Protein AF-A0A1S9UB20-F1 (afdb_monomer)

Secondary structure (DSSP, 8-state):
--EEEEE-HHHHHHHHT--HHHHHHHHHHHHHS--TTEEEEEETTTTEEEEEESS---HHHHHHHHHHHHHHHH--S----S-HHHHHHHHHHHHHH----HHHHHHHHS--HHHHHHHHHHHHHTT-B-SS-EEEEEE-TTT--EEEPPHHHHHHHHHHHHHHHHHHHHHTT--SSS--HHHHHHHHHHHHHHHHHHH-EEEEEE--PBPHHHHHHHHHHHHHHHHHTT--PPP-------

Radius of gyration: 28.44 Å; Cα contacts (8 Å, |Δi|>4): 265; chains: 1; bounding box: 66×42×87 Å

Organism: Bacillus cereus (NCBI:txid1396)

Foldseek 3Di:
DDFPDKDALVRCCVVVVHDSVRVVVVVVVLVPDPPPFWHWDADPVVRIITIDGPDPDDPLNVLLVVQVVLLVVQAVDPQDDPDSSLLLLLVLCCAAVLDQDLVVSCVLSVDHSVVSVVSLVSCVVSLFFDFPDKWKWAADPVVRDTDTDDPVRVVVLVVQLVVQLVVQCVVLVADPVDGPVVSSVVSNVRSVVVSCVVRNDMDITDRGHTDPSSCVSCVVSSVVVCVSVVSPRDHPPPPDDD

Nearest PDB structures (foldseek):
  5x80-assembly1_B  TM=2.982E-01  e=9.624E-02  Mycobacterium tuberculosis H37Rv
  5x7z-assembly1_A-2  TM=3.344E-01  e=2.764E-01  Mycobacterium tuberculosis H37Rv
  5x80-assembly2_D  TM=3.136E-01  e=3.649E-01  Mycobacterium tuberculosis H37Rv
  1jgs-assembly1_A-2  TM=3.348E-01  e=7.940E-01  Escherichia coli
  4yif-assembl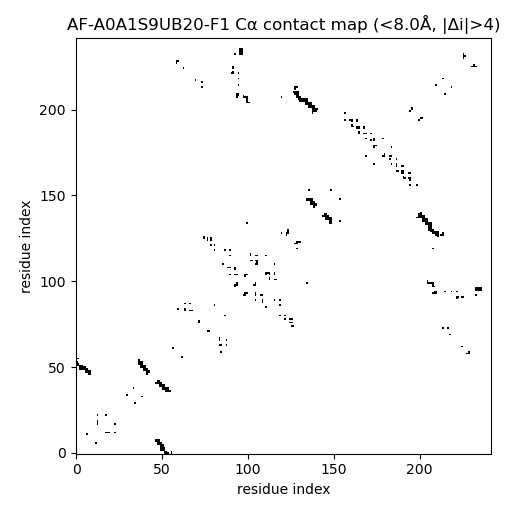y3_F  TM=3.609E-01  e=1.048E+00  Mycobacterium tuberculosis H37Rv

Structure (mmCIF, N/CA/C/O backbone):
data_AF-A0A1S9UB20-F1
#
_entry.id   AF-A0A1S9UB20-F1
#
loop_
_atom_site.group_PDB
_atom_site.id
_atom_site.type_symbol
_atom_site.label_atom_id
_atom_site.label_alt_id
_atom_site.label_comp_id
_atom_site.label_asym_id
_atom_site.label_entity_id
_atom_site.label_seq_id
_atom_site.pdbx_PDB_ins_code
_atom_site.Cartn_x
_atom_site.Cartn_y
_atom_site.Cartn_z
_atom_site.occupancy
_atom_site.B_iso_or_equiv
_atom_site.auth_seq_id
_atom_site.auth_comp_id
_atom_site.auth_asym_id
_atom_site.auth_atom_id
_atom_site.pdbx_PDB_model_num
ATOM 1 N N . MET A 1 1 ? -10.455 -4.642 37.106 1.00 40.62 1 MET A N 1
ATOM 2 C CA . MET A 1 1 ? -11.901 -4.306 37.188 1.00 40.62 1 MET A CA 1
ATOM 3 C C . MET A 1 1 ? -12.076 -2.888 36.668 1.00 40.62 1 MET A C 1
ATOM 5 O O . MET A 1 1 ? -11.599 -1.961 37.309 1.00 40.62 1 MET A O 1
ATOM 9 N N . LEU A 1 2 ? -12.670 -2.726 35.484 1.00 36.03 2 LEU A N 1
ATOM 10 C CA . LEU A 1 2 ? -12.960 -1.420 34.884 1.00 36.03 2 LEU A CA 1
ATOM 11 C C . LEU A 1 2 ? -14.408 -1.043 35.202 1.00 36.03 2 LEU A C 1
ATOM 13 O O . LEU A 1 2 ? -15.331 -1.765 34.826 1.00 36.03 2 LEU A O 1
ATOM 17 N N . GLU A 1 3 ? -14.600 0.070 35.904 1.00 40.59 3 GLU A N 1
ATOM 18 C CA . GLU A 1 3 ? -15.922 0.650 36.133 1.00 40.59 3 GLU A CA 1
ATOM 19 C C . GLU A 1 3 ? -16.365 1.359 34.846 1.00 40.59 3 GLU A C 1
ATOM 21 O O . GLU A 1 3 ? -15.898 2.449 34.533 1.00 40.59 3 GLU A O 1
ATOM 26 N N . LEU A 1 4 ? -17.200 0.692 34.042 1.00 44.59 4 LEU A N 1
ATOM 27 C CA . LEU A 1 4 ? -17.505 1.148 32.680 1.00 44.59 4 LEU A CA 1
ATOM 28 C C . LEU A 1 4 ? -18.493 2.320 32.650 1.00 44.59 4 LEU A C 1
ATOM 30 O O . LEU A 1 4 ? -18.375 3.175 31.776 1.00 44.59 4 LEU A O 1
ATOM 34 N N . LYS A 1 5 ? -19.461 2.357 33.578 1.00 56.28 5 LYS A N 1
ATOM 35 C CA . LYS A 1 5 ? -20.397 3.473 33.799 1.00 56.28 5 LYS A CA 1
ATOM 36 C C . LYS A 1 5 ? -21.357 3.152 34.951 1.00 56.28 5 LYS A C 1
ATOM 38 O O . LYS A 1 5 ? -21.697 1.985 35.161 1.00 56.28 5 LYS A O 1
ATOM 43 N N . THR A 1 6 ? -21.853 4.179 35.635 1.00 50.69 6 THR A N 1
ATOM 44 C CA . THR A 1 6 ? -23.031 4.091 36.512 1.00 50.69 6 THR A CA 1
ATOM 45 C C . THR A 1 6 ? -24.282 4.479 35.732 1.00 50.69 6 THR A C 1
ATOM 47 O O . THR A 1 6 ? -24.271 5.458 34.990 1.00 50.69 6 THR A O 1
ATOM 50 N N . TYR A 1 7 ? -25.356 3.708 35.895 1.00 57.69 7 TYR A N 1
ATOM 51 C CA . TYR A 1 7 ? -26.646 3.989 35.264 1.00 57.69 7 TYR A CA 1
ATOM 52 C C . TYR A 1 7 ? -27.755 4.077 36.314 1.00 57.69 7 TYR A C 1
ATOM 54 O O . TYR A 1 7 ? -27.784 3.308 37.285 1.00 57.69 7 TYR A O 1
ATOM 62 N N . THR A 1 8 ? -28.693 4.992 36.094 1.00 65.19 8 THR A N 1
ATOM 63 C CA . THR A 1 8 ? -29.991 5.031 36.774 1.00 65.19 8 THR A CA 1
ATOM 64 C C . THR A 1 8 ? -30.959 4.005 36.168 1.00 65.19 8 THR A C 1
ATOM 66 O O . THR A 1 8 ? -30.732 3.479 35.079 1.00 65.19 8 THR A O 1
ATOM 69 N N . ASP A 1 9 ? -32.046 3.685 36.886 1.00 55.22 9 ASP A N 1
ATOM 70 C CA . ASP A 1 9 ? -33.082 2.748 36.407 1.00 55.22 9 ASP A CA 1
ATOM 71 C C . ASP A 1 9 ? -33.642 3.188 35.034 1.00 55.22 9 ASP A C 1
ATOM 73 O O . ASP A 1 9 ? -33.849 2.341 34.167 1.00 55.22 9 ASP A O 1
ATOM 77 N N . ASP A 1 10 ? -33.848 4.493 34.831 1.00 63.47 10 ASP A N 1
ATOM 78 C CA . ASP A 1 10 ? -34.451 5.048 33.614 1.00 63.47 10 ASP A CA 1
ATOM 79 C C . ASP A 1 10 ? -33.486 4.989 32.418 1.00 63.47 10 ASP A C 1
ATOM 81 O O . ASP A 1 10 ? -33.869 4.524 31.346 1.00 63.47 10 ASP A O 1
ATOM 85 N N . GLU A 1 11 ? -32.208 5.326 32.625 1.00 60.62 11 GLU A N 1
ATOM 86 C CA . GLU A 1 11 ? -31.165 5.211 31.591 1.00 60.62 11 GLU A CA 1
ATOM 87 C C . GLU A 1 11 ? -30.941 3.756 31.156 1.00 60.62 11 GLU A C 1
ATOM 89 O O . GLU A 1 11 ? -30.659 3.481 29.993 1.00 60.62 11 GLU A O 1
ATOM 94 N N . LEU A 1 12 ? -31.086 2.800 32.078 1.00 56.59 12 LEU A N 1
ATOM 95 C CA . LEU A 1 12 ? -30.985 1.370 31.779 1.00 56.59 12 LEU A CA 1
ATOM 96 C C . LEU A 1 12 ? -32.179 0.844 30.982 1.00 56.59 12 LEU A C 1
ATOM 98 O O . LEU A 1 12 ? -32.006 0.005 30.099 1.00 56.59 12 LEU A O 1
ATOM 102 N N . ILE A 1 13 ? -33.385 1.308 31.305 1.00 56.69 13 ILE A N 1
ATOM 103 C CA . ILE A 1 13 ? -34.622 0.976 30.582 1.00 56.69 13 ILE A CA 1
ATOM 104 C C . ILE A 1 13 ? -34.524 1.472 29.140 1.00 56.69 13 ILE A C 1
ATOM 106 O O . ILE A 1 13 ? -34.818 0.716 28.212 1.00 56.69 13 ILE A O 1
ATOM 110 N N . GLU A 1 14 ? -34.059 2.708 28.970 1.00 57.28 14 GLU A N 1
ATOM 111 C CA . GLU A 1 14 ? -33.866 3.346 27.673 1.00 57.28 14 GLU A CA 1
ATOM 112 C C . GLU A 1 14 ? -32.758 2.664 26.862 1.00 57.28 14 GLU A C 1
ATOM 114 O O . GLU A 1 14 ? -33.005 2.213 25.745 1.00 57.28 14 GLU A O 1
ATOM 119 N N . ALA A 1 15 ? -31.566 2.486 27.441 1.00 51.47 15 ALA A N 1
ATOM 120 C CA . ALA A 1 15 ? -30.422 1.902 26.742 1.00 51.47 15 ALA A CA 1
ATOM 121 C C . ALA A 1 15 ? -30.638 0.437 26.330 1.00 51.47 15 ALA A C 1
ATOM 123 O O . ALA A 1 15 ? -30.120 -0.006 25.307 1.00 51.47 15 ALA A O 1
ATOM 124 N N . LEU A 1 16 ? -31.391 -0.334 27.121 1.00 49.97 16 LEU A N 1
ATOM 125 C CA . LEU A 1 16 ? -31.679 -1.740 26.826 1.00 49.97 16 LEU A CA 1
ATOM 126 C C . LEU A 1 16 ? -32.971 -1.931 26.021 1.00 49.97 16 LEU A C 1
ATOM 128 O O . LEU A 1 16 ? -33.267 -3.061 25.630 1.00 49.97 16 LEU A O 1
ATOM 132 N N . GLY A 1 17 ? -33.754 -0.870 25.802 1.00 43.28 17 GLY A N 1
ATOM 133 C CA . GLY A 1 17 ? -35.036 -0.938 25.099 1.00 43.28 17 GLY A CA 1
ATOM 134 C C . GLY A 1 17 ? -36.037 -1.903 25.748 1.00 43.28 17 GLY A C 1
ATOM 135 O O . GLY A 1 17 ? -36.817 -2.552 25.051 1.00 43.28 17 GLY A O 1
ATOM 136 N N . ILE A 1 18 ? -35.998 -2.055 27.077 1.00 55.50 18 ILE A N 1
ATOM 137 C CA . ILE A 1 18 ? -36.856 -2.993 27.819 1.00 55.50 18 ILE A CA 1
ATOM 138 C C . ILE A 1 18 ? -37.866 -2.255 28.684 1.00 55.50 18 ILE A C 1
ATOM 140 O O . ILE A 1 18 ? -37.596 -1.178 29.194 1.00 55.50 18 ILE A O 1
ATOM 144 N N . SER A 1 19 ? -39.026 -2.863 28.937 1.00 60.81 19 SER A N 1
ATOM 145 C CA . SER A 1 19 ? -40.008 -2.252 29.835 1.00 60.81 19 SER A CA 1
ATOM 146 C C . SER A 1 19 ? -39.534 -2.249 31.305 1.00 60.81 19 SER A C 1
ATOM 148 O O . SER A 1 19 ? -38.819 -3.166 31.732 1.00 60.81 19 SER A O 1
ATOM 150 N N . PRO A 1 20 ? -40.007 -1.304 32.145 1.00 66.81 20 PRO A N 1
ATOM 151 C CA . PRO A 1 20 ? -39.677 -1.272 33.575 1.00 66.81 20 PRO A CA 1
ATOM 152 C C . PRO A 1 20 ? -40.054 -2.568 34.318 1.00 66.81 20 PRO A C 1
ATOM 154 O O . PRO A 1 20 ? -39.386 -2.981 35.270 1.00 66.81 20 PRO A O 1
ATOM 157 N N . SER A 1 21 ? -41.130 -3.237 33.886 1.00 63.97 21 SER A N 1
ATOM 158 C CA . SER A 1 21 ? -41.554 -4.539 34.413 1.00 63.97 21 SER A CA 1
ATOM 159 C C . SER A 1 21 ? -40.608 -5.668 33.997 1.00 63.97 21 SER A C 1
ATOM 161 O O . SER A 1 21 ? -40.322 -6.548 34.809 1.00 63.97 21 SER A O 1
ATOM 163 N N . THR A 1 22 ? -40.050 -5.605 32.784 1.00 55.00 22 THR A N 1
ATOM 164 C CA . THR A 1 22 ? -39.026 -6.541 32.301 1.00 55.00 22 THR A CA 1
ATOM 165 C C . THR A 1 22 ? -37.741 -6.388 33.102 1.00 55.00 22 THR A C 1
ATOM 167 O O . THR A 1 22 ? -37.233 -7.395 33.599 1.00 55.00 22 THR A O 1
ATOM 170 N N . LEU A 1 23 ? -37.282 -5.151 33.338 1.00 60.16 23 LEU A N 1
ATOM 171 C CA . LEU A 1 23 ? -36.146 -4.883 34.222 1.00 60.16 23 LEU A CA 1
ATOM 172 C C . LEU A 1 23 ? -36.417 -5.464 35.619 1.00 60.16 23 LEU A C 1
ATOM 174 O O . LEU A 1 23 ? -35.604 -6.229 36.126 1.00 60.16 23 LEU A O 1
ATOM 178 N N . LYS A 1 24 ? -37.602 -5.217 36.200 1.00 61.59 24 LYS A N 1
ATOM 179 C CA . LYS A 1 24 ? -38.016 -5.776 37.503 1.00 61.59 24 LYS A CA 1
ATOM 180 C C . LYS A 1 24 ? -38.088 -7.304 37.561 1.00 61.59 24 LYS A C 1
ATOM 182 O O . LYS A 1 24 ? -37.754 -7.873 38.593 1.00 61.59 24 LYS A O 1
ATOM 187 N N . SER A 1 25 ? -38.519 -7.966 36.491 1.00 51.66 25 SER A N 1
ATOM 188 C CA . SER A 1 25 ? -38.589 -9.432 36.423 1.00 51.66 25 SER A CA 1
ATOM 189 C C . SER A 1 25 ? -37.203 -10.062 36.273 1.00 51.66 25 SER A C 1
ATOM 191 O O . SER A 1 25 ? -36.900 -11.053 36.939 1.00 51.66 25 SER A O 1
ATOM 193 N N . LYS A 1 26 ? -36.319 -9.428 35.487 1.00 50.97 26 LYS A N 1
ATOM 194 C CA . LYS A 1 26 ? -34.924 -9.841 35.355 1.00 50.97 26 LYS A CA 1
ATOM 195 C C . LYS A 1 26 ? -34.127 -9.604 36.636 1.00 50.97 26 LYS A C 1
ATOM 197 O O . LYS A 1 26 ? -33.273 -10.437 36.886 1.00 50.97 26 LYS A O 1
ATOM 202 N N . ARG A 1 27 ? -34.479 -8.622 37.495 1.00 53.19 27 ARG A N 1
ATOM 203 C CA . ARG A 1 27 ? -33.884 -8.422 38.848 1.00 53.19 27 ARG A CA 1
ATOM 204 C C . ARG A 1 27 ? -33.817 -9.719 39.657 1.00 53.19 27 ARG A C 1
ATOM 206 O O . ARG A 1 27 ? -32.796 -9.997 40.270 1.00 53.19 27 ARG A O 1
ATOM 213 N N . LYS A 1 28 ? -34.894 -10.512 39.627 1.00 43.81 28 LYS A N 1
ATOM 214 C CA . LYS A 1 28 ? -35.001 -11.780 40.367 1.00 43.81 28 LYS A CA 1
ATOM 215 C C . LYS A 1 28 ? -34.190 -12.906 39.720 1.00 43.81 28 LYS A C 1
ATOM 217 O O . LYS A 1 28 ? -33.696 -13.786 40.405 1.00 43.81 28 LYS A O 1
ATOM 222 N N . VAL A 1 29 ? -34.046 -12.860 38.395 1.00 38.59 29 VAL A N 1
ATOM 223 C CA . VAL A 1 29 ? -33.314 -13.862 37.611 1.00 38.59 29 VAL A CA 1
ATOM 224 C C . VAL A 1 29 ? -31.808 -13.584 37.616 1.00 38.59 29 VAL A C 1
ATOM 226 O O . VAL A 1 29 ? -31.039 -14.531 37.612 1.00 38.59 29 VAL A O 1
ATOM 229 N N . THR A 1 30 ? -31.363 -12.326 37.666 1.00 41.84 30 THR A N 1
ATOM 230 C CA . THR A 1 30 ? -29.940 -11.941 37.740 1.00 41.84 30 THR A CA 1
ATOM 231 C C . THR A 1 30 ? -29.300 -12.196 39.104 1.00 41.84 30 THR A C 1
ATOM 233 O O . THR A 1 30 ? -28.094 -12.398 39.151 1.00 41.84 30 THR A O 1
ATOM 236 N N . GLU A 1 31 ? -30.073 -12.234 40.197 1.00 43.75 31 GLU A N 1
ATOM 237 C CA . GLU A 1 31 ? -29.554 -12.663 41.510 1.00 43.75 31 GLU A CA 1
ATOM 238 C C . GLU A 1 31 ? -29.269 -14.181 41.556 1.00 43.75 31 GLU A C 1
ATOM 240 O O . GLU A 1 31 ? -28.368 -14.607 42.274 1.00 43.75 31 GLU A O 1
ATOM 245 N N . GLU A 1 32 ? -29.965 -15.001 40.753 1.00 40.81 32 GLU A N 1
ATOM 246 C CA . GLU A 1 32 ? -29.797 -16.469 40.731 1.00 40.81 32 GLU A CA 1
ATOM 247 C C . GLU A 1 32 ? -29.088 -17.022 39.476 1.00 40.81 32 GLU A C 1
ATOM 249 O O . GLU A 1 32 ? -28.536 -18.123 39.512 1.00 40.81 32 GLU A O 1
ATOM 254 N N . ARG A 1 33 ? -29.049 -16.293 38.351 1.00 40.81 33 ARG A N 1
ATOM 255 C CA . ARG A 1 33 ? -28.389 -16.727 37.108 1.00 40.81 33 ARG A CA 1
ATOM 256 C C . ARG A 1 33 ? -27.190 -15.856 36.772 1.00 40.81 33 ARG A C 1
ATOM 258 O O . ARG A 1 33 ? -27.321 -14.750 36.257 1.00 40.81 33 ARG A O 1
ATOM 265 N N . ARG A 1 34 ? -26.020 -16.470 36.948 1.00 43.97 34 ARG A N 1
ATOM 266 C CA . ARG A 1 34 ? -24.742 -16.101 36.333 1.00 43.97 34 ARG A CA 1
ATOM 267 C C . ARG A 1 34 ? -24.918 -15.883 34.823 1.00 43.97 34 ARG A C 1
ATOM 269 O O . ARG A 1 34 ? -24.918 -16.842 34.050 1.00 43.97 34 ARG A O 1
ATOM 276 N N . LEU A 1 35 ? -25.055 -14.628 34.399 1.00 43.44 35 LEU A N 1
ATOM 277 C CA . LEU A 1 35 ? -24.673 -14.214 33.051 1.00 43.44 35 LEU A CA 1
ATOM 278 C C . LEU A 1 35 ? -23.150 -14.366 32.996 1.00 43.44 35 LEU A C 1
ATOM 280 O O . LEU A 1 35 ? -22.448 -13.757 33.793 1.00 43.44 35 LEU A O 1
ATOM 284 N N . LYS A 1 36 ? -22.651 -15.257 32.135 1.00 47.16 36 LYS A N 1
ATOM 285 C CA . LYS A 1 36 ? -21.284 -15.808 32.207 1.00 47.16 36 LYS A CA 1
ATOM 286 C C . LYS A 1 36 ? -20.139 -14.779 32.189 1.00 47.16 36 LYS A C 1
ATOM 288 O O . LYS A 1 36 ? -19.044 -15.155 32.588 1.00 47.16 36 LYS A O 1
ATOM 293 N N . ASP A 1 37 ? -20.386 -13.531 31.787 1.00 43.03 37 ASP A N 1
ATOM 294 C CA . ASP A 1 37 ? -19.340 -12.526 31.551 1.00 43.03 37 ASP A CA 1
ATOM 295 C C . ASP A 1 37 ? -19.578 -11.157 32.241 1.00 43.03 37 ASP A C 1
ATOM 297 O O . ASP A 1 37 ? -18.734 -10.268 32.123 1.00 43.03 37 ASP A O 1
ATOM 301 N N . TYR A 1 38 ? -20.676 -10.974 32.997 1.00 46.81 38 TYR A N 1
ATOM 302 C CA . TYR A 1 38 ? -21.021 -9.693 33.644 1.00 46.81 38 TYR A CA 1
ATOM 303 C C . TYR A 1 38 ? -21.628 -9.885 35.043 1.00 46.81 38 TYR A C 1
ATOM 305 O O . TYR A 1 38 ? -22.567 -10.667 35.200 1.00 46.81 38 TYR A O 1
ATOM 313 N N . GLU A 1 39 ? -21.181 -9.105 36.033 1.00 48.16 39 GLU A N 1
ATOM 314 C CA . GLU A 1 39 ? -21.917 -8.899 37.289 1.00 48.16 39 GLU A CA 1
ATOM 315 C C . GLU A 1 39 ? -22.475 -7.487 37.385 1.00 48.16 39 GLU A C 1
ATOM 317 O O . GLU A 1 39 ? -21.982 -6.536 36.785 1.00 48.16 39 GLU A O 1
ATOM 322 N N . TRP A 1 40 ? -23.520 -7.361 38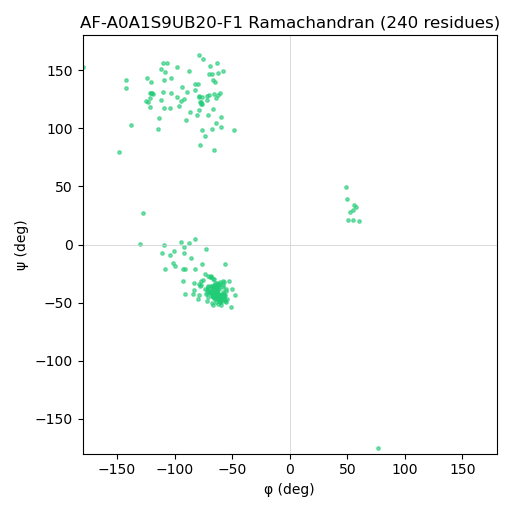.189 1.00 54.03 40 TRP A N 1
ATOM 323 C CA . TRP A 1 40 ? -24.200 -6.109 38.454 1.00 54.03 40 TRP A CA 1
ATOM 324 C C . TRP A 1 40 ? -24.175 -5.889 39.960 1.00 54.03 40 TRP A C 1
ATOM 326 O O . TRP A 1 40 ? -24.680 -6.723 40.711 1.00 54.03 40 TRP A O 1
ATOM 336 N N . SER A 1 41 ? -23.618 -4.770 40.412 1.00 50.47 41 SER A N 1
ATOM 337 C CA . SER A 1 41 ? -23.740 -4.336 41.804 1.00 50.47 41 SER A CA 1
ATOM 338 C C . SER A 1 41 ? -24.637 -3.111 41.884 1.00 50.47 41 SER A C 1
ATOM 340 O O . SER A 1 41 ? -24.566 -2.234 41.028 1.00 50.47 41 SER A O 1
ATOM 342 N N . ARG A 1 42 ? -25.472 -3.023 42.922 1.00 53.78 42 ARG A N 1
ATOM 343 C CA . ARG A 1 42 ? -26.355 -1.874 43.139 1.00 53.78 42 ARG A CA 1
ATOM 344 C C . ARG A 1 42 ? -26.053 -1.199 44.466 1.00 53.78 42 ARG A C 1
ATOM 346 O O . ARG A 1 42 ? -26.118 -1.848 45.511 1.00 53.78 42 ARG A O 1
ATOM 353 N N . ASP A 1 43 ? -25.887 0.118 44.437 1.00 59.47 43 ASP A N 1
ATOM 354 C CA . ASP A 1 43 ? -26.003 0.933 45.642 1.00 59.47 43 ASP A CA 1
ATOM 355 C C . ASP A 1 43 ? -27.491 1.194 45.940 1.00 59.47 43 ASP A C 1
ATOM 357 O O . ASP A 1 43 ? -28.205 1.889 45.207 1.00 59.47 43 ASP A O 1
ATOM 361 N N . LYS A 1 44 ? -27.991 0.610 47.036 1.00 55.72 44 LYS A N 1
ATOM 362 C CA . LYS A 1 44 ? -29.394 0.740 47.461 1.00 55.72 44 LYS A CA 1
ATOM 363 C C . LYS A 1 44 ? -29.748 2.148 47.947 1.00 55.72 44 LYS A C 1
ATOM 365 O O . LYS A 1 44 ? -30.915 2.519 47.841 1.00 55.72 44 LYS A O 1
ATOM 370 N N . LYS A 1 45 ? -28.786 2.913 48.472 1.00 65.75 45 LYS A N 1
ATOM 371 C CA . LYS A 1 45 ? -29.011 4.283 48.956 1.00 65.75 45 LYS A CA 1
ATOM 372 C C . LYS A 1 45 ? -29.052 5.266 47.792 1.00 65.75 45 LYS A C 1
ATOM 374 O O . LYS A 1 45 ? -29.953 6.097 47.745 1.00 65.75 45 LYS A O 1
ATOM 379 N N . ALA A 1 46 ? -28.133 5.118 46.839 1.00 55.94 46 ALA A N 1
ATOM 380 C CA . ALA A 1 46 ? -28.037 6.003 45.679 1.00 55.94 46 ALA A CA 1
ATOM 381 C C . ALA A 1 46 ? -28.947 5.598 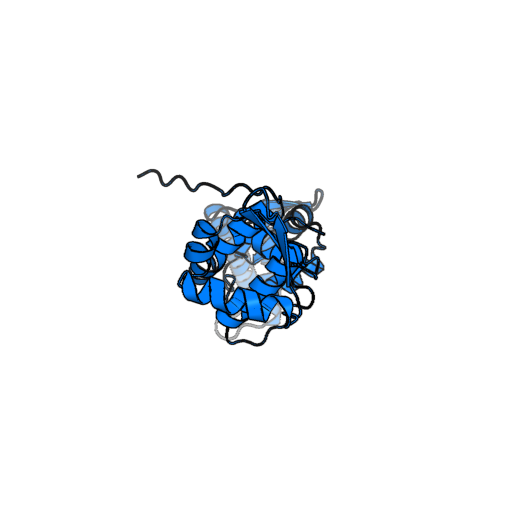44.502 1.00 55.94 46 ALA A C 1
ATOM 383 O O . ALA A 1 46 ? -29.136 6.381 43.580 1.00 55.94 46 ALA A O 1
ATOM 384 N N . LYS A 1 47 ? -29.536 4.391 44.527 1.00 56.56 47 LYS A N 1
ATOM 385 C CA . LYS A 1 47 ? -30.290 3.797 43.401 1.00 56.56 47 LYS A CA 1
ATOM 386 C C . LYS A 1 47 ? -29.470 3.713 42.099 1.00 56.56 47 LYS A C 1
ATOM 388 O O . LYS A 1 47 ? -30.040 3.803 41.017 1.00 56.56 47 LYS A O 1
ATOM 393 N N . LEU A 1 48 ? -28.164 3.486 42.217 1.00 47.69 48 LEU A N 1
ATOM 394 C CA . LEU A 1 48 ? -27.236 3.366 41.089 1.00 47.69 48 LEU A CA 1
ATOM 395 C C . LEU A 1 48 ? -26.877 1.904 40.831 1.00 47.69 48 LEU A C 1
ATOM 397 O O . LEU A 1 48 ? -26.723 1.129 41.781 1.00 47.69 48 LEU A O 1
ATOM 401 N N . TYR A 1 49 ? -26.725 1.547 39.557 1.00 53.59 49 TYR A N 1
ATOM 402 C CA . TYR A 1 49 ? -26.230 0.244 39.122 1.00 53.59 49 TYR A CA 1
ATOM 403 C C . TYR A 1 49 ? -24.845 0.402 38.507 1.00 53.59 49 TYR A C 1
ATOM 405 O O . TYR A 1 49 ? -24.643 1.235 37.624 1.00 53.59 49 TYR A O 1
ATOM 413 N N . THR A 1 50 ? -23.922 -0.439 38.956 1.00 51.25 50 THR A N 1
ATOM 414 C CA . THR A 1 50 ? -22.573 -0.563 38.411 1.00 51.25 50 THR A CA 1
ATOM 415 C C . THR A 1 50 ? -22.463 -1.923 37.739 1.00 51.25 50 THR A C 1
ATOM 417 O O . THR A 1 50 ? -22.738 -2.955 38.360 1.00 51.25 50 THR A O 1
ATOM 420 N N . ILE A 1 51 ? -22.091 -1.919 36.462 1.00 51.25 51 ILE A N 1
ATOM 421 C CA . ILE A 1 51 ? -21.849 -3.134 35.684 1.00 51.25 51 ILE A CA 1
ATOM 422 C C . ILE A 1 51 ? -20.355 -3.445 35.750 1.00 51.25 51 ILE A C 1
ATOM 424 O O . ILE A 1 51 ? -19.531 -2.624 35.351 1.00 51.25 51 ILE A O 1
ATOM 428 N N . HIS A 1 52 ? -20.023 -4.646 36.211 1.00 46.78 52 HIS A N 1
ATOM 429 C CA . HIS A 1 52 ? -18.671 -5.192 36.243 1.00 46.78 52 HIS A CA 1
ATOM 430 C C . HIS A 1 52 ? -18.526 -6.222 35.118 1.00 46.78 52 HIS A C 1
ATOM 432 O O . HIS A 1 52 ? -19.220 -7.238 35.112 1.00 46.78 52 HIS A O 1
ATOM 438 N N . SER A 1 53 ? -17.638 -5.976 34.153 1.00 40.81 53 SER A N 1
ATOM 439 C CA . SER A 1 53 ? -17.233 -6.994 33.166 1.00 40.81 53 SER A CA 1
ATOM 440 C C . SER A 1 53 ? -16.155 -7.904 33.764 1.00 40.81 53 SER A C 1
ATOM 442 O O . SER A 1 53 ? -15.179 -7.402 34.327 1.00 40.81 53 SER A O 1
ATOM 444 N N . TYR A 1 54 ? -16.300 -9.228 33.614 1.00 42.31 54 TYR A N 1
ATOM 445 C CA . TYR A 1 54 ? -15.334 -10.227 34.110 1.00 42.31 54 TYR A CA 1
ATOM 446 C C . TYR A 1 54 ? -14.258 -10.644 33.101 1.00 42.31 54 TYR A C 1
ATOM 448 O O . TYR A 1 54 ? -13.347 -11.394 33.454 1.00 42.31 54 TYR A O 1
ATOM 456 N N . LYS A 1 55 ? -14.296 -10.132 31.868 1.00 41.25 55 LYS A N 1
ATOM 457 C CA . LYS A 1 55 ? -13.112 -10.108 31.003 1.00 41.25 55 LYS A CA 1
ATOM 458 C C . LYS A 1 55 ? -12.643 -8.670 30.877 1.00 41.25 55 LYS A C 1
ATOM 460 O O . LYS A 1 55 ? -13.356 -7.828 30.334 1.00 41.25 55 LYS A O 1
ATOM 465 N N . GLU A 1 56 ? -11.427 -8.405 31.342 1.00 44.06 56 GLU A N 1
ATOM 466 C CA . GLU A 1 56 ? -10.652 -7.252 30.887 1.00 44.06 56 GLU A CA 1
ATOM 467 C C . GLU A 1 56 ? -10.334 -7.474 29.403 1.00 44.06 56 GLU A C 1
ATOM 469 O O . GLU A 1 56 ? -9.285 -7.989 29.030 1.00 44.06 56 GLU A O 1
ATOM 474 N N . GLN A 1 57 ? -11.296 -7.172 28.530 1.00 50.66 57 GLN A N 1
ATOM 475 C CA . GLN A 1 57 ? -10.985 -6.937 27.132 1.00 50.66 57 GLN A CA 1
ATOM 476 C C . GLN A 1 57 ? -10.424 -5.526 27.058 1.00 50.66 57 GLN A C 1
ATOM 478 O O . GLN A 1 57 ? -11.110 -4.556 27.378 1.00 50.66 57 GLN A O 1
ATOM 483 N N . THR A 1 58 ? -9.154 -5.418 26.680 1.00 68.56 58 THR A N 1
ATOM 484 C CA . THR A 1 58 ? -8.587 -4.137 26.278 1.00 68.56 58 THR A CA 1
ATOM 485 C C . THR A 1 58 ? -9.409 -3.591 25.111 1.00 68.56 58 THR A C 1
ATOM 487 O O . THR A 1 58 ? -9.957 -4.357 24.313 1.00 68.56 58 THR A O 1
ATOM 490 N N . VAL A 1 59 ? -9.496 -2.265 25.000 1.00 69.62 59 VAL A N 1
ATOM 491 C CA . VAL A 1 59 ? -10.134 -1.594 23.854 1.00 69.62 59 VAL A CA 1
ATOM 492 C C . VAL A 1 59 ? -9.590 -2.157 22.533 1.00 69.62 59 VAL A C 1
ATOM 494 O O . VAL A 1 59 ? -10.347 -2.450 21.613 1.00 69.62 59 VAL A O 1
ATOM 497 N N . GLU A 1 60 ? -8.292 -2.445 22.494 1.00 75.25 60 GLU A N 1
ATOM 498 C CA . GLU A 1 60 ? -7.597 -3.097 21.385 1.00 75.25 60 GLU A CA 1
ATOM 499 C C . GLU A 1 60 ? -8.186 -4.462 20.987 1.00 75.25 60 GLU A C 1
ATOM 501 O O . GLU A 1 60 ? -8.409 -4.706 19.801 1.00 75.25 60 GLU A O 1
ATOM 506 N N . ASN A 1 61 ? -8.525 -5.329 21.947 1.00 76.75 61 ASN A N 1
ATOM 507 C CA . ASN A 1 61 ? -9.140 -6.629 21.652 1.00 76.75 61 ASN A CA 1
ATOM 508 C C . ASN A 1 61 ? -10.534 -6.476 21.025 1.00 76.75 61 ASN A C 1
ATOM 510 O O . ASN A 1 61 ? -10.886 -7.214 20.100 1.00 76.75 61 ASN A O 1
ATOM 514 N N . VAL A 1 62 ? -11.324 -5.508 21.503 1.00 74.38 62 VAL A N 1
ATOM 515 C CA . VAL A 1 62 ? -12.658 -5.216 20.951 1.00 74.38 62 VAL A CA 1
ATOM 516 C C . VAL A 1 62 ? -12.535 -4.714 19.513 1.00 74.38 62 VAL A C 1
ATOM 518 O O . VAL A 1 62 ? -13.213 -5.231 18.621 1.00 74.38 62 VAL A O 1
ATOM 521 N N . LEU A 1 63 ? -11.619 -3.775 19.268 1.00 80.06 63 LEU A N 1
ATOM 522 C CA . LEU A 1 63 ? -11.351 -3.237 17.935 1.00 80.06 63 LEU A CA 1
ATOM 523 C C . LEU A 1 63 ? -10.879 -4.332 16.970 1.00 80.06 63 LEU A C 1
ATOM 525 O O . LEU A 1 63 ? -11.408 -4.432 15.866 1.00 80.06 63 LEU A O 1
ATOM 529 N N . CYS A 1 64 ? -9.969 -5.213 17.394 1.00 83.94 64 CYS A N 1
ATOM 530 C CA . CYS A 1 64 ? -9.505 -6.330 16.567 1.00 83.94 64 CYS A CA 1
ATOM 531 C C . CYS A 1 64 ? -10.648 -7.284 16.185 1.00 83.94 64 CYS A C 1
ATOM 533 O O . CYS A 1 64 ? -10.813 -7.607 15.011 1.00 83.94 64 CYS A O 1
ATOM 535 N N . SER A 1 65 ? -11.481 -7.693 17.147 1.00 76.69 65 SER A N 1
ATOM 536 C CA . SER A 1 65 ? -12.613 -8.592 16.865 1.00 76.69 65 SER A CA 1
AT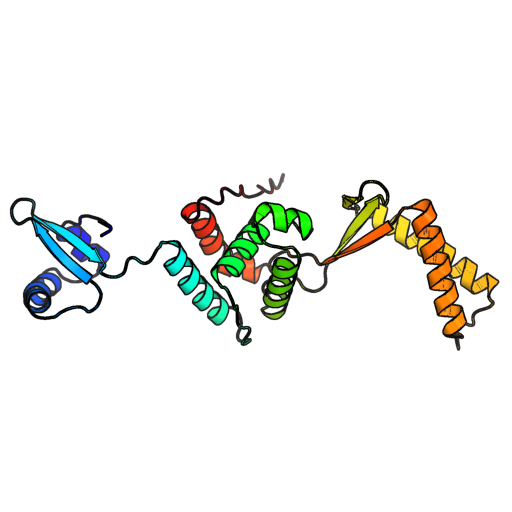OM 537 C C . SER A 1 65 ? -13.663 -7.963 15.934 1.00 76.69 65 SER A C 1
ATOM 539 O O . SER A 1 65 ? -14.220 -8.630 15.056 1.00 76.69 65 SER A O 1
ATOM 541 N N . THR A 1 66 ? -13.895 -6.654 16.081 1.00 77.19 66 THR A N 1
ATOM 542 C CA . THR A 1 66 ? -14.791 -5.886 15.208 1.00 77.19 66 THR A CA 1
ATOM 543 C C . THR A 1 66 ? -14.218 -5.820 13.798 1.00 77.19 66 THR A C 1
ATOM 545 O O . THR A 1 66 ? -14.925 -6.100 12.831 1.00 77.19 66 THR A O 1
ATOM 548 N N . PHE A 1 67 ? -12.919 -5.538 13.679 1.00 86.44 67 PHE A N 1
ATOM 549 C CA . PHE A 1 67 ? -12.224 -5.479 12.401 1.00 86.44 67 PHE A CA 1
ATOM 550 C C . PHE A 1 67 ? -12.273 -6.814 11.645 1.00 86.44 67 PHE A C 1
ATOM 552 O O . PHE A 1 67 ? -12.612 -6.824 10.466 1.00 86.44 67 PHE A O 1
ATOM 559 N N . GLU A 1 68 ? -12.022 -7.947 12.310 1.00 84.06 68 GLU A N 1
ATOM 560 C CA . GLU A 1 68 ? -12.160 -9.283 11.700 1.00 84.06 68 GLU A CA 1
ATOM 561 C C . GLU A 1 68 ? -13.567 -9.525 11.147 1.00 84.06 68 GLU A C 1
ATOM 563 O O . GLU A 1 68 ? -13.729 -10.014 10.029 1.00 84.06 68 GLU A O 1
ATOM 568 N N . THR A 1 69 ? -14.590 -9.142 11.913 1.00 79.19 69 THR A N 1
ATOM 569 C CA . THR A 1 69 ? -15.990 -9.284 11.497 1.00 79.19 69 THR A CA 1
ATOM 570 C C . THR A 1 69 ? -16.295 -8.417 10.275 1.00 79.19 69 THR A C 1
ATOM 572 O O . THR A 1 69 ? -16.926 -8.889 9.331 1.00 79.19 69 THR A O 1
ATOM 575 N N . MET A 1 70 ? -15.805 -7.174 10.257 1.00 82.00 70 MET A N 1
ATOM 576 C CA . MET A 1 70 ? -15.965 -6.260 9.125 1.00 82.00 70 MET A CA 1
ATOM 577 C C . MET A 1 70 ? -15.245 -6.762 7.868 1.00 82.00 70 MET A C 1
ATOM 579 O O . MET A 1 70 ? -15.813 -6.699 6.784 1.00 82.00 70 MET A O 1
ATOM 583 N N . ILE A 1 71 ? -14.034 -7.316 7.989 1.00 84.44 71 ILE A N 1
ATOM 584 C CA . ILE A 1 71 ? -13.304 -7.899 6.850 1.00 84.44 71 ILE A CA 1
ATOM 585 C C . ILE A 1 71 ? -14.097 -9.049 6.219 1.00 84.44 71 ILE A C 1
ATOM 587 O O . ILE A 1 71 ? -14.257 -9.078 4.999 1.00 84.44 71 ILE A O 1
ATOM 591 N N . ASN A 1 72 ? -14.642 -9.948 7.045 1.00 81.12 72 ASN A N 1
ATOM 592 C CA . ASN A 1 72 ? -15.466 -11.068 6.580 1.00 81.12 72 ASN A CA 1
ATOM 593 C C . ASN A 1 72 ? -16.801 -10.611 5.966 1.00 81.12 72 ASN A C 1
ATOM 595 O O . ASN A 1 72 ? -17.347 -11.295 5.104 1.00 81.12 72 ASN A O 1
ATOM 599 N N . GLY A 1 73 ? -17.346 -9.480 6.425 1.00 77.62 73 GLY A N 1
ATOM 600 C CA . GLY A 1 73 ? -18.555 -8.876 5.864 1.00 77.62 73 GLY A CA 1
ATOM 601 C C . GLY A 1 73 ? -18.313 -8.138 4.545 1.00 77.62 73 GLY A C 1
ATOM 602 O O . GLY A 1 73 ? -19.201 -8.113 3.699 1.00 77.62 73 GLY A O 1
ATOM 603 N N . PHE A 1 74 ? -17.123 -7.559 4.368 1.00 80.94 74 PHE A N 1
ATOM 604 C CA . PHE A 1 74 ? -16.749 -6.788 3.183 1.00 80.94 74 PHE A CA 1
ATOM 605 C C . PHE A 1 74 ? -16.358 -7.676 2.001 1.00 80.94 74 PHE A C 1
ATOM 607 O O . PHE A 1 74 ? -16.814 -7.462 0.883 1.00 80.94 74 PHE A O 1
ATOM 614 N N . SER A 1 75 ? -15.511 -8.684 2.233 1.00 82.75 75 SER A N 1
ATOM 615 C CA . SER A 1 75 ? -15.010 -9.551 1.168 1.00 82.75 75 SER A CA 1
ATOM 616 C C . SER A 1 75 ? -15.420 -11.002 1.410 1.00 82.75 75 SER A C 1
ATOM 618 O O . SER A 1 75 ? -15.124 -11.546 2.472 1.00 82.75 75 SER A O 1
ATOM 620 N N . PRO A 1 76 ? -16.007 -11.694 0.416 1.00 77.44 76 PRO A N 1
ATOM 621 C CA . PRO A 1 76 ? -16.305 -13.122 0.527 1.00 77.44 76 PRO A CA 1
ATOM 622 C C . PRO A 1 76 ? -15.042 -13.998 0.434 1.00 77.44 76 PRO A C 1
ATOM 624 O O . PRO A 1 76 ? -15.127 -15.224 0.517 1.00 77.44 76 PRO A O 1
ATOM 627 N N . LYS A 1 77 ? -13.868 -13.396 0.193 1.00 83.62 77 LYS A N 1
ATOM 628 C CA . LYS A 1 77 ? -12.595 -14.101 0.042 1.00 83.62 77 LYS A CA 1
ATOM 629 C C . LYS A 1 77 ? -12.035 -14.481 1.411 1.00 83.62 77 LYS A C 1
ATOM 631 O O . LYS A 1 77 ? -11.803 -13.626 2.258 1.00 83.62 77 LYS A O 1
ATOM 636 N N . ASP A 1 78 ? -11.715 -15.760 1.580 1.00 81.25 78 ASP A N 1
ATOM 637 C CA . ASP A 1 78 ? -11.093 -16.273 2.803 1.00 81.25 78 ASP A CA 1
ATOM 638 C C . ASP A 1 78 ? -9.588 -15.941 2.841 1.00 81.25 78 ASP A C 1
ATOM 640 O O . ASP A 1 78 ? -8.731 -16.712 2.396 1.00 81.25 78 ASP A O 1
ATOM 644 N N . VAL A 1 79 ? -9.257 -14.737 3.322 1.00 83.56 79 VAL A N 1
ATOM 645 C CA . VAL A 1 79 ? -7.873 -14.273 3.501 1.00 83.56 79 VAL A CA 1
ATOM 646 C C . VAL A 1 79 ? -7.579 -14.068 4.986 1.00 83.56 79 VAL A C 1
ATOM 648 O O . VAL A 1 79 ? -7.857 -13.023 5.565 1.00 83.56 79 VAL A O 1
ATOM 651 N N . SER A 1 80 ? -6.914 -15.045 5.603 1.00 83.19 80 SER A N 1
ATOM 652 C CA . SER A 1 80 ? -6.538 -14.972 7.020 1.00 83.19 80 SER A CA 1
ATOM 653 C C . SER A 1 80 ? -5.536 -13.843 7.330 1.00 83.19 80 SER A C 1
ATOM 655 O O . SER A 1 80 ? -4.417 -13.784 6.790 1.00 83.19 80 SER A O 1
ATOM 657 N N . LEU A 1 81 ? -5.887 -12.980 8.287 1.00 85.94 81 LEU A N 1
ATOM 658 C CA . LEU A 1 81 ? -4.989 -12.022 8.933 1.00 85.94 81 LEU A CA 1
ATOM 659 C C . LEU A 1 81 ? -4.363 -12.689 10.172 1.00 85.94 81 LEU A C 1
ATOM 661 O O . LEU A 1 81 ? -5.025 -12.915 11.171 1.00 85.94 81 LEU A O 1
ATOM 665 N N . LYS A 1 82 ? -3.071 -13.049 10.108 1.00 82.88 82 LYS A N 1
ATOM 666 C CA . LYS A 1 82 ? -2.385 -13.775 11.201 1.00 82.88 82 LYS A CA 1
ATOM 667 C C . LYS A 1 82 ? -2.250 -12.954 12.489 1.00 82.88 82 LYS A C 1
ATOM 669 O O . LYS A 1 82 ? -2.150 -13.534 13.561 1.00 82.88 82 LYS A O 1
ATOM 674 N N . ASN A 1 83 ? -2.153 -11.633 12.367 1.00 90.12 83 ASN A N 1
ATOM 675 C CA . ASN A 1 83 ? -2.156 -10.697 13.482 1.00 90.12 83 ASN A CA 1
ATOM 676 C C . ASN A 1 83 ? -3.027 -9.497 13.083 1.00 90.12 83 ASN A C 1
ATOM 678 O O . ASN A 1 83 ? -2.627 -8.658 12.272 1.00 90.12 83 ASN A O 1
ATOM 682 N N . THR A 1 84 ? -4.235 -9.486 13.631 1.00 88.94 84 THR A N 1
ATOM 683 C CA . THR A 1 84 ? -5.301 -8.529 13.332 1.00 88.94 84 THR A CA 1
ATOM 684 C C . THR A 1 84 ? -4.982 -7.125 13.819 1.00 88.94 84 THR A C 1
ATOM 686 O O . THR A 1 84 ? -5.271 -6.166 13.115 1.00 88.94 84 THR A O 1
ATOM 689 N N . GLU A 1 85 ? -4.314 -7.000 14.961 1.00 89.81 85 GLU A N 1
ATOM 690 C CA . GLU A 1 85 ? -3.893 -5.717 15.525 1.00 89.81 85 GLU A CA 1
ATOM 691 C C . GLU A 1 85 ? -2.942 -4.978 14.575 1.00 89.81 85 GLU A C 1
ATOM 693 O O . GLU A 1 85 ? -3.175 -3.826 14.210 1.00 89.81 85 GLU A O 1
ATOM 698 N N . LYS A 1 86 ? -1.910 -5.675 14.082 1.00 92.19 86 LYS A N 1
ATOM 699 C CA . LYS A 1 86 ? -0.966 -5.121 13.099 1.00 92.19 86 LYS A CA 1
ATOM 700 C C . LYS A 1 86 ? -1.664 -4.745 11.800 1.00 92.19 86 LYS A C 1
ATOM 702 O O . LYS A 1 86 ? -1.394 -3.692 11.231 1.00 92.19 86 LYS A O 1
ATOM 707 N N . ALA A 1 87 ? -2.556 -5.612 11.324 1.00 93.38 87 ALA A N 1
ATOM 708 C CA . ALA A 1 87 ? -3.335 -5.346 10.124 1.00 93.38 87 ALA A CA 1
ATOM 709 C C . ALA A 1 87 ? -4.188 -4.077 10.295 1.00 93.38 87 ALA A C 1
ATOM 711 O O . ALA A 1 87 ? -4.157 -3.203 9.432 1.00 93.38 87 ALA A O 1
ATOM 712 N N . LEU A 1 88 ? -4.873 -3.944 11.431 1.00 92.06 88 LEU A N 1
ATOM 713 C CA . LEU A 1 88 ? -5.688 -2.783 11.764 1.00 92.06 88 LEU A CA 1
ATOM 714 C C . LEU A 1 88 ? -4.845 -1.502 11.817 1.00 92.06 88 LEU A C 1
ATOM 716 O O . LEU A 1 88 ? -5.185 -0.536 11.141 1.00 92.06 88 LEU A O 1
ATOM 720 N N . LYS A 1 89 ? -3.711 -1.508 12.532 1.00 91.31 89 LYS A N 1
ATOM 721 C CA . LYS A 1 89 ? -2.790 -0.357 12.608 1.00 91.31 89 LYS A CA 1
ATOM 722 C C . LYS A 1 89 ? -2.298 0.081 11.226 1.00 91.31 89 LYS A C 1
ATOM 724 O O . LYS A 1 89 ? -2.318 1.269 10.913 1.00 91.31 89 LYS A O 1
ATOM 729 N N . ILE A 1 90 ? -1.918 -0.871 10.369 1.00 92.19 90 ILE A N 1
ATOM 730 C CA . ILE A 1 90 ? -1.491 -0.577 8.993 1.00 92.19 90 ILE A CA 1
ATOM 731 C C . ILE A 1 90 ? -2.640 0.019 8.175 1.00 92.19 90 ILE A C 1
ATOM 733 O O . ILE A 1 90 ? -2.420 0.980 7.443 1.00 92.19 90 ILE A O 1
ATOM 737 N N . LEU A 1 91 ? -3.857 -0.518 8.288 1.00 92.44 91 LEU A N 1
ATOM 738 C CA . LEU A 1 91 ? -5.002 -0.005 7.537 1.00 92.44 91 LEU A CA 1
ATOM 739 C C . LEU A 1 91 ? -5.413 1.401 7.997 1.00 92.44 91 LEU A C 1
ATOM 741 O O . LEU A 1 91 ? -5.711 2.244 7.154 1.00 92.44 91 LEU A O 1
ATOM 745 N N . VAL A 1 92 ? -5.366 1.678 9.304 1.00 91.94 92 VAL A N 1
ATOM 746 C CA . VAL A 1 92 ? -5.576 3.025 9.859 1.00 91.94 92 VAL A CA 1
ATOM 747 C C . VAL A 1 92 ? -4.532 3.995 9.301 1.00 91.94 92 VAL A C 1
ATOM 749 O O . VAL A 1 92 ? -4.898 5.043 8.773 1.00 91.94 92 VAL A O 1
ATOM 752 N N . ALA A 1 93 ? -3.246 3.632 9.337 1.00 91.06 93 ALA A N 1
ATOM 753 C CA . ALA A 1 93 ? -2.183 4.476 8.794 1.00 91.06 93 ALA A CA 1
ATOM 754 C C . ALA A 1 93 ? -2.379 4.761 7.296 1.00 91.06 93 ALA A C 1
ATOM 756 O O . ALA A 1 93 ? -2.247 5.906 6.869 1.00 91.06 93 ALA A O 1
ATOM 757 N N . LEU A 1 94 ? -2.744 3.750 6.501 1.00 90.81 94 LEU A N 1
ATOM 758 C CA . LEU A 1 94 ? -3.037 3.917 5.073 1.00 90.81 94 LEU A CA 1
ATOM 759 C C . LEU A 1 94 ? -4.224 4.855 4.826 1.00 90.81 94 LEU A C 1
ATOM 761 O O . LEU A 1 94 ? -4.146 5.709 3.946 1.00 90.81 94 LEU A O 1
ATOM 765 N N . TYR A 1 95 ? -5.295 4.720 5.611 1.00 90.19 95 TYR A N 1
ATOM 766 C CA . TYR A 1 95 ? -6.494 5.549 5.479 1.00 90.19 95 TYR A CA 1
ATOM 767 C C . TYR A 1 95 ? -6.208 7.032 5.748 1.00 90.19 95 TYR A C 1
ATOM 769 O O . TYR A 1 95 ? -6.651 7.882 4.978 1.00 90.19 95 TYR A O 1
ATOM 777 N N . PHE A 1 96 ? -5.445 7.347 6.798 1.00 87.31 96 PHE A N 1
ATOM 778 C CA . PHE A 1 96 ? -5.189 8.738 7.184 1.00 87.31 96 PHE A CA 1
ATOM 779 C C . PHE A 1 96 ? -4.041 9.397 6.417 1.00 87.31 96 PHE A C 1
ATOM 781 O O . PHE A 1 96 ? -4.154 10.552 6.019 1.00 87.31 96 PHE A O 1
ATOM 788 N N . THR A 1 97 ? -2.932 8.684 6.208 1.00 84.62 97 THR A N 1
ATOM 789 C CA . THR A 1 97 ? -1.709 9.291 5.650 1.00 84.62 97 THR A CA 1
ATOM 790 C C . THR A 1 97 ? -1.633 9.226 4.129 1.00 84.62 97 THR A C 1
ATOM 792 O O . THR A 1 97 ? -0.851 9.964 3.535 1.00 84.62 97 THR A O 1
ATOM 795 N N . LYS A 1 98 ? -2.376 8.301 3.498 1.00 78.38 98 LYS A N 1
ATOM 796 C CA . LYS A 1 98 ? -2.241 7.942 2.072 1.00 78.38 98 LYS A CA 1
ATOM 797 C C . LYS A 1 98 ? -0.792 7.636 1.649 1.00 78.38 98 LYS A C 1
ATOM 799 O O . LYS A 1 98 ? -0.442 7.713 0.471 1.00 78.38 98 LYS A O 1
ATOM 804 N N . GLU A 1 99 ? 0.081 7.300 2.601 1.00 83.31 99 GLU A N 1
ATOM 805 C CA . GLU A 1 99 ? 1.499 7.093 2.337 1.00 83.31 99 GLU A CA 1
ATOM 806 C C . GLU A 1 99 ? 1.727 5.741 1.656 1.00 83.31 99 GLU A C 1
ATOM 808 O O . GLU A 1 99 ? 1.333 4.681 2.145 1.00 83.31 99 GLU A O 1
ATOM 813 N N . ASN A 1 100 ? 2.417 5.767 0.516 1.00 81.25 100 ASN A N 1
ATOM 814 C CA . ASN A 1 100 ? 2.654 4.589 -0.308 1.00 81.25 100 ASN A CA 1
ATOM 815 C C . ASN A 1 100 ? 4.064 4.015 -0.133 1.00 81.25 100 ASN A C 1
ATOM 817 O O . ASN A 1 100 ? 4.301 2.862 -0.502 1.00 81.25 100 ASN A O 1
ATOM 821 N N . LEU A 1 101 ? 5.017 4.744 0.445 1.00 82.31 101 LEU A N 1
ATOM 822 C CA . LEU A 1 101 ? 6.369 4.245 0.681 1.00 82.31 101 LEU A CA 1
ATOM 823 C C . LEU A 1 101 ? 6.398 3.294 1.885 1.00 82.31 101 LEU A C 1
ATOM 825 O O . LEU A 1 101 ? 6.119 3.716 3.008 1.00 82.31 101 LEU A O 1
ATOM 829 N N . PRO A 1 102 ? 6.820 2.023 1.709 1.00 78.94 102 PRO A N 1
ATOM 830 C CA . PRO A 1 102 ? 6.899 1.078 2.820 1.00 78.94 102 PRO A CA 1
ATOM 831 C C . PRO A 1 102 ? 7.796 1.547 3.969 1.00 78.94 102 PRO A C 1
ATOM 833 O O . PRO A 1 102 ? 7.524 1.195 5.108 1.00 78.94 102 PRO A O 1
ATOM 836 N N . SER A 1 103 ? 8.855 2.314 3.687 1.00 81.81 103 SER A N 1
ATOM 837 C CA . SER A 1 103 ? 9.754 2.856 4.714 1.00 81.81 103 SER A CA 1
ATOM 838 C C . SER A 1 103 ? 9.068 3.896 5.594 1.00 81.81 103 SER A C 1
ATOM 840 O O . SER A 1 103 ? 9.208 3.840 6.805 1.00 81.81 103 SER A O 1
ATOM 842 N N . ARG A 1 104 ? 8.269 4.789 5.006 1.00 84.44 104 ARG A N 1
ATOM 843 C CA . ARG A 1 104 ? 7.524 5.788 5.775 1.00 84.44 104 ARG A CA 1
ATOM 844 C C . ARG A 1 104 ? 6.379 5.154 6.554 1.00 84.44 104 ARG A C 1
ATOM 846 O O . ARG A 1 104 ? 6.243 5.410 7.738 1.00 84.44 104 ARG A O 1
ATOM 853 N N . LEU A 1 105 ? 5.649 4.219 5.942 1.00 85.44 105 LEU A N 1
ATOM 854 C CA . LEU A 1 105 ? 4.665 3.415 6.673 1.00 85.44 105 LEU A CA 1
ATOM 855 C C . LEU A 1 105 ? 5.299 2.641 7.838 1.00 85.44 105 LEU A C 1
ATOM 857 O O . LEU A 1 105 ? 4.654 2.465 8.863 1.00 85.44 105 LEU A O 1
ATOM 861 N N . SER A 1 106 ? 6.546 2.181 7.694 1.00 88.25 106 SER A N 1
ATOM 862 C CA . SER A 1 106 ? 7.300 1.492 8.753 1.00 88.25 106 SER A CA 1
ATOM 863 C C . SER A 1 106 ? 7.566 2.395 9.949 1.00 88.25 106 SER A C 1
ATOM 865 O O . SER A 1 106 ? 7.392 1.954 11.080 1.00 88.25 106 SER A O 1
ATOM 867 N N . GLU A 1 107 ? 7.899 3.660 9.704 1.00 86.25 107 GLU A N 1
ATOM 868 C CA . GLU A 1 107 ? 8.036 4.675 10.752 1.00 86.25 107 GLU A CA 1
ATOM 869 C C . GLU A 1 107 ? 6.688 4.951 11.435 1.00 86.25 107 GLU A C 1
ATOM 871 O O . GLU A 1 107 ? 6.618 5.002 12.656 1.00 86.25 107 GLU A O 1
ATOM 876 N N . THR A 1 108 ? 5.607 5.064 10.657 1.00 83.56 108 THR A N 1
ATOM 877 C CA . THR A 1 108 ? 4.261 5.388 11.158 1.00 83.56 108 THR A CA 1
ATOM 878 C C . THR A 1 108 ? 3.604 4.257 11.950 1.00 83.56 108 THR A C 1
ATOM 880 O O . THR A 1 108 ? 2.861 4.504 12.892 1.00 83.56 108 THR A O 1
ATOM 883 N N . THR A 1 109 ? 3.821 3.009 11.538 1.00 85.56 109 THR A N 1
ATOM 884 C CA . THR A 1 109 ? 3.133 1.836 12.109 1.00 85.56 109 THR A CA 1
ATOM 885 C C . THR A 1 109 ? 3.981 1.073 13.119 1.00 85.56 109 THR A C 1
ATOM 887 O O . THR A 1 109 ? 3.487 0.110 13.696 1.00 85.56 109 THR A O 1
ATOM 890 N N . GLU A 1 110 ? 5.250 1.458 13.297 1.00 87.94 110 GLU A N 1
ATOM 891 C CA . GLU A 1 110 ? 6.258 0.722 14.079 1.00 87.94 110 GLU A CA 1
ATOM 892 C C . GLU A 1 110 ? 6.441 -0.744 13.625 1.00 87.94 110 GLU A C 1
ATOM 894 O O . GLU A 1 110 ? 6.953 -1.599 14.349 1.00 87.94 110 GLU A O 1
ATOM 899 N N . GLU A 1 111 ? 6.054 -1.051 12.384 1.00 90.25 111 GLU A N 1
ATOM 900 C CA . GLU A 1 111 ? 6.158 -2.381 11.790 1.00 90.25 111 GLU A CA 1
ATOM 901 C C . GLU A 1 111 ? 7.276 -2.455 10.762 1.00 90.25 111 GLU A C 1
ATOM 903 O O . GLU A 1 111 ? 7.643 -1.472 10.127 1.00 90.25 111 GLU A O 1
ATOM 908 N N . THR A 1 112 ? 7.798 -3.656 10.512 1.00 89.38 112 THR A N 1
ATOM 909 C CA . THR A 1 112 ? 8.813 -3.820 9.463 1.00 89.38 112 THR A CA 1
ATOM 910 C C . THR A 1 112 ? 8.209 -3.631 8.067 1.00 89.38 112 THR A C 1
ATOM 912 O O . THR A 1 112 ? 7.094 -4.073 7.780 1.00 89.38 112 THR A O 1
ATOM 915 N N . THR A 1 113 ? 8.999 -3.091 7.135 1.00 88.12 113 THR A N 1
ATOM 916 C CA . THR A 1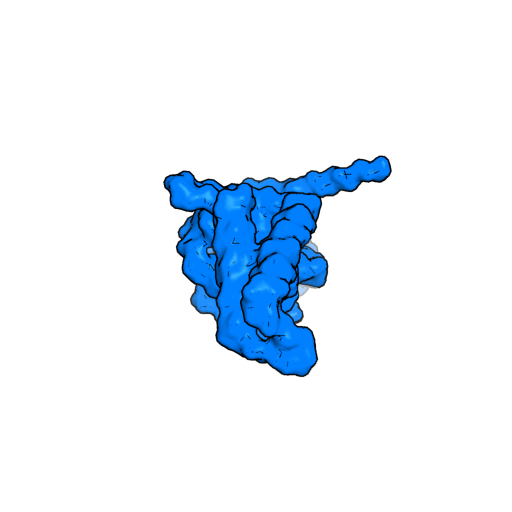 113 ? 8.624 -2.966 5.711 1.00 88.12 113 THR A CA 1
ATOM 917 C C . THR A 1 113 ? 8.161 -4.290 5.088 1.00 88.12 113 THR A C 1
ATOM 919 O O . THR A 1 113 ? 7.291 -4.308 4.210 1.00 88.12 113 THR A O 1
ATOM 922 N N . LYS A 1 114 ? 8.714 -5.418 5.556 1.00 88.94 114 LYS A N 1
ATOM 923 C CA . LYS A 1 114 ? 8.336 -6.771 5.135 1.00 88.94 114 LYS A CA 1
ATOM 924 C C . LYS A 1 114 ? 6.928 -7.134 5.596 1.00 88.94 114 LYS A C 1
ATOM 926 O O . LYS A 1 114 ? 6.167 -7.674 4.793 1.00 88.94 114 LYS A O 1
ATOM 931 N N . GLU A 1 115 ? 6.578 -6.840 6.846 1.00 90.44 115 GLU A N 1
ATOM 932 C CA . GLU A 1 115 ? 5.232 -7.110 7.358 1.00 90.44 115 GLU A CA 1
ATOM 933 C C . GLU A 1 115 ? 4.187 -6.197 6.731 1.00 90.44 115 GLU A C 1
ATOM 935 O O . GLU A 1 115 ? 3.154 -6.690 6.274 1.00 90.44 115 GLU A O 1
ATOM 940 N N . ILE A 1 116 ? 4.501 -4.912 6.568 1.00 90.06 116 ILE A N 1
ATOM 941 C CA . ILE A 1 116 ? 3.648 -3.970 5.835 1.00 90.06 116 ILE A CA 1
ATOM 942 C C . ILE A 1 116 ? 3.365 -4.494 4.430 1.00 90.06 116 ILE A C 1
ATOM 944 O O . ILE A 1 116 ? 2.212 -4.614 4.022 1.00 90.06 116 ILE A O 1
ATOM 948 N N . SER A 1 117 ? 4.406 -4.911 3.705 1.00 88.25 117 SER A N 1
ATOM 949 C CA . SER A 1 117 ? 4.255 -5.459 2.354 1.00 88.25 117 SER A CA 1
ATOM 950 C C . SER A 1 117 ? 3.384 -6.719 2.312 1.00 88.25 117 SER A C 1
ATOM 952 O O . SER A 1 117 ? 2.697 -6.957 1.318 1.00 88.25 117 SER A O 1
ATOM 954 N N . ARG A 1 118 ? 3.398 -7.551 3.363 1.00 90.50 118 ARG A N 1
ATOM 955 C CA . ARG A 1 118 ? 2.524 -8.729 3.450 1.00 90.50 118 ARG A CA 1
ATOM 956 C C . ARG A 1 118 ? 1.067 -8.332 3.666 1.00 90.50 118 ARG A C 1
ATOM 958 O O . ARG A 1 118 ? 0.213 -8.895 2.989 1.00 90.50 118 ARG A O 1
ATOM 965 N N . TYR A 1 119 ? 0.779 -7.392 4.565 1.00 92.31 119 TYR A N 1
ATOM 966 C CA . TYR A 1 119 ? -0.598 -6.960 4.828 1.00 92.31 119 TYR A CA 1
ATOM 967 C C . TYR A 1 119 ? -1.192 -6.151 3.681 1.00 92.31 119 TYR A C 1
ATOM 969 O O . TYR A 1 119 ? -2.321 -6.424 3.293 1.00 92.31 119 TYR A O 1
ATOM 977 N N . VAL A 1 120 ? -0.408 -5.285 3.035 1.00 90.19 120 VAL A N 1
ATOM 978 C CA . VAL A 1 120 ? -0.823 -4.587 1.807 1.00 90.19 120 VAL A CA 1
ATOM 979 C C . VAL A 1 120 ? -1.279 -5.580 0.739 1.00 90.19 120 VAL A C 1
ATOM 981 O O . VAL A 1 120 ? -2.355 -5.418 0.174 1.00 90.19 120 VAL A O 1
ATOM 984 N N . LYS A 1 121 ? -0.516 -6.656 0.502 1.00 89.12 121 LYS A N 1
ATOM 985 C CA . LYS A 1 121 ? -0.924 -7.703 -0.448 1.00 89.12 121 LYS A CA 1
ATOM 986 C C . LYS A 1 121 ? -2.230 -8.382 -0.045 1.00 89.12 121 LYS A C 1
ATOM 988 O O . LYS A 1 121 ? -3.032 -8.700 -0.911 1.00 89.12 121 LYS A O 1
ATOM 993 N N . LYS A 1 122 ? -2.458 -8.614 1.250 1.00 92.44 122 LYS A N 1
ATOM 994 C CA . LYS A 1 122 ? -3.721 -9.193 1.729 1.00 92.44 122 LYS A CA 1
ATOM 995 C C . LYS A 1 122 ? -4.892 -8.240 1.523 1.00 92.44 122 LYS A C 1
ATOM 997 O O . LYS A 1 122 ? -5.927 -8.681 1.051 1.00 92.44 122 LYS A O 1
ATOM 1002 N N . PHE A 1 123 ? -4.715 -6.953 1.805 1.00 92.69 123 PHE A N 1
ATOM 1003 C CA . PHE A 1 123 ? -5.750 -5.952 1.561 1.00 92.69 123 PHE A CA 1
ATOM 1004 C C . PHE A 1 123 ? -6.058 -5.788 0.069 1.00 92.69 123 PHE A C 1
ATOM 1006 O O . PHE A 1 123 ? -7.219 -5.654 -0.293 1.00 92.69 123 PHE A O 1
ATOM 1013 N N . GLN A 1 124 ? -5.055 -5.897 -0.807 1.00 90.31 124 GLN A N 1
ATOM 1014 C CA . GLN A 1 124 ? -5.276 -5.976 -2.256 1.00 90.31 124 GLN A CA 1
ATOM 1015 C C . GLN A 1 124 ? -6.060 -7.232 -2.651 1.00 90.31 124 GLN A C 1
ATOM 1017 O O . GLN A 1 124 ? -6.970 -7.153 -3.465 1.00 90.31 124 GLN A O 1
ATOM 1022 N N . LEU A 1 125 ? -5.738 -8.394 -2.069 1.00 90.62 125 LEU A N 1
ATOM 1023 C CA . LEU A 1 125 ? -6.493 -9.625 -2.321 1.00 90.62 125 LEU A CA 1
ATOM 1024 C C . LEU A 1 125 ? -7.945 -9.517 -1.846 1.00 90.62 125 LEU A C 1
ATOM 1026 O O . LEU A 1 125 ? -8.805 -10.108 -2.486 1.00 90.62 125 LEU A O 1
ATOM 1030 N N . LEU A 1 126 ? -8.203 -8.769 -0.773 1.00 91.19 126 LEU A N 1
ATOM 1031 C CA . LEU A 1 126 ? -9.527 -8.498 -0.204 1.00 91.19 126 LEU A CA 1
ATOM 1032 C C . LEU A 1 126 ? -10.291 -7.364 -0.916 1.00 91.19 126 LEU A C 1
ATOM 1034 O O . LEU A 1 126 ? -11.362 -6.997 -0.450 1.00 91.19 126 LEU A O 1
ATOM 1038 N N . ASP A 1 127 ? -9.753 -6.804 -2.006 1.00 89.75 127 ASP A N 1
ATOM 1039 C CA . ASP A 1 127 ? -10.323 -5.666 -2.754 1.00 89.75 127 ASP A CA 1
ATOM 1040 C C . ASP A 1 127 ? -10.489 -4.375 -1.920 1.00 89.75 127 ASP A C 1
ATOM 1042 O O . ASP A 1 127 ? -11.223 -3.458 -2.283 1.00 89.75 127 ASP A O 1
ATOM 1046 N N . ILE A 1 128 ? -9.759 -4.273 -0.804 1.00 91.94 128 ILE A N 1
ATOM 1047 C CA . ILE A 1 128 ? -9.742 -3.088 0.066 1.00 91.94 128 ILE A CA 1
ATOM 1048 C C . ILE A 1 128 ? -8.872 -1.989 -0.543 1.00 91.94 128 ILE A C 1
ATOM 1050 O O . ILE A 1 128 ? -9.185 -0.811 -0.404 1.00 91.94 128 ILE A O 1
ATOM 1054 N N . LEU A 1 129 ? -7.772 -2.365 -1.208 1.00 90.94 129 LEU A N 1
ATOM 1055 C CA . LEU A 1 129 ? -6.835 -1.432 -1.840 1.00 90.94 129 LEU A CA 1
ATOM 1056 C C . LEU A 1 129 ? -6.927 -1.478 -3.363 1.00 90.94 129 LEU A C 1
ATOM 1058 O O . LEU A 1 129 ? -7.117 -2.542 -3.953 1.00 90.94 129 LEU A O 1
ATOM 1062 N N . VAL A 1 130 ? -6.666 -0.335 -3.996 1.00 83.00 130 VAL A N 1
ATOM 1063 C CA . VAL A 1 130 ? -6.528 -0.224 -5.453 1.00 83.00 130 VAL A CA 1
ATOM 1064 C C . VAL A 1 130 ? -5.336 -1.072 -5.928 1.00 83.00 130 VAL A C 1
ATOM 1066 O O . VAL A 1 130 ? -4.231 -0.979 -5.389 1.00 83.00 130 VAL A O 1
ATOM 1069 N N . SER A 1 131 ? -5.544 -1.936 -6.927 1.00 69.44 131 SER A N 1
ATOM 1070 C CA . SER A 1 131 ? -4.557 -2.958 -7.320 1.00 69.44 131 SER A CA 1
ATOM 1071 C C . SER A 1 131 ? -3.710 -2.600 -8.549 1.00 69.44 131 SER A C 1
ATOM 1073 O O . SER A 1 131 ? -2.629 -3.165 -8.730 1.00 69.44 131 SER A O 1
ATOM 1075 N N . ASP A 1 132 ? -4.140 -1.643 -9.371 1.00 66.56 132 ASP A N 1
ATOM 1076 C CA . ASP A 1 132 ? -3.593 -1.382 -10.710 1.00 66.56 132 ASP A CA 1
ATOM 1077 C C . ASP A 1 132 ? -2.821 -0.055 -10.847 1.00 66.56 132 ASP A C 1
ATOM 1079 O O . ASP A 1 132 ? -2.141 0.17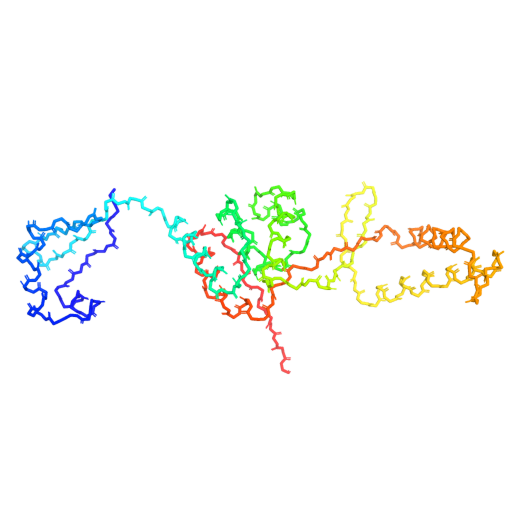3 -11.855 1.00 66.56 132 ASP A O 1
ATOM 1083 N N . GLN A 1 133 ? -2.843 0.801 -9.823 1.00 76.38 133 GLN A N 1
ATOM 1084 C CA . GLN A 1 133 ? -2.172 2.101 -9.850 1.00 76.38 133 GLN A CA 1
ATOM 1085 C C . GLN A 1 133 ? -0.798 2.103 -9.178 1.00 76.38 133 GLN A C 1
ATOM 1087 O O . GLN A 1 133 ? -0.503 1.348 -8.246 1.00 76.38 133 GLN A O 1
ATOM 1092 N N . TYR A 1 134 ? 0.060 3.012 -9.648 1.00 81.69 134 TYR A N 1
ATOM 1093 C CA . TYR A 1 134 ? 1.410 3.161 -9.129 1.00 81.69 134 TYR A CA 1
ATOM 1094 C C . TYR A 1 134 ? 1.856 4.614 -9.055 1.00 81.69 134 TYR A C 1
ATOM 1096 O O . TYR A 1 134 ? 1.647 5.400 -9.986 1.00 81.69 134 TYR A O 1
ATOM 1104 N N . ASP A 1 135 ? 2.570 4.901 -7.978 1.00 85.00 135 ASP A N 1
ATOM 1105 C CA . ASP A 1 135 ? 3.401 6.079 -7.836 1.00 85.00 135 ASP A CA 1
ATOM 1106 C C . ASP A 1 135 ? 4.796 5.797 -8.380 1.00 85.00 135 ASP A C 1
ATOM 1108 O O . ASP A 1 135 ? 5.293 4.665 -8.373 1.00 85.00 135 ASP A O 1
ATOM 1112 N N . TYR A 1 136 ? 5.429 6.840 -8.897 1.00 87.75 136 TYR A N 1
ATOM 1113 C CA . TYR A 1 136 ? 6.760 6.752 -9.469 1.00 87.75 136 TYR A CA 1
ATOM 1114 C C . TYR A 1 136 ? 7.651 7.693 -8.691 1.00 87.75 136 TYR A C 1
ATOM 1116 O O . TYR A 1 136 ? 7.310 8.856 -8.507 1.00 87.75 136 TYR A O 1
ATOM 1124 N N . TYR A 1 137 ? 8.790 7.184 -8.256 1.00 89.31 137 TYR A N 1
ATOM 1125 C CA . TYR A 1 137 ? 9.753 7.942 -7.484 1.00 89.31 137 TYR A CA 1
ATOM 1126 C C . TYR A 1 137 ? 11.077 7.985 -8.224 1.00 89.31 137 TYR A C 1
ATOM 1128 O O . TYR A 1 137 ? 11.507 6.966 -8.770 1.00 89.31 137 TYR A O 1
ATOM 1136 N N . SER A 1 138 ? 11.740 9.136 -8.198 1.00 89.81 138 SER A N 1
ATOM 1137 C CA . SER A 1 138 ? 13.179 9.194 -8.420 1.00 89.81 138 SER A CA 1
ATOM 1138 C C . SER A 1 138 ? 13.898 8.853 -7.118 1.00 89.81 138 SER A C 1
ATOM 1140 O O . SER A 1 138 ? 13.486 9.261 -6.029 1.00 89.81 138 SER A O 1
ATOM 1142 N N . VAL A 1 139 ? 14.954 8.057 -7.236 1.00 87.94 139 VAL A N 1
ATOM 1143 C CA . VAL A 1 139 ? 15.779 7.594 -6.127 1.00 87.94 139 VAL A CA 1
ATOM 1144 C C . VAL A 1 139 ? 17.206 8.043 -6.382 1.00 87.94 139 VAL A C 1
ATOM 1146 O O . VAL A 1 139 ? 17.826 7.654 -7.374 1.00 87.94 139 VAL A O 1
ATOM 1149 N N . ASP A 1 140 ? 17.721 8.866 -5.479 1.00 83.06 140 ASP A N 1
ATOM 1150 C CA . ASP A 1 140 ? 19.133 9.223 -5.462 1.00 83.06 140 ASP A CA 1
ATOM 1151 C C . ASP A 1 140 ? 19.947 8.049 -4.896 1.00 83.06 140 ASP A C 1
ATOM 1153 O O . ASP A 1 140 ? 19.709 7.615 -3.772 1.00 83.06 140 ASP A O 1
ATOM 1157 N N . GLU A 1 141 ? 20.900 7.510 -5.658 1.00 78.31 141 GLU A N 1
ATOM 1158 C CA . GLU A 1 141 ? 21.665 6.326 -5.228 1.00 78.31 141 GLU A CA 1
ATOM 1159 C C . GLU A 1 141 ? 22.605 6.579 -4.049 1.00 78.31 141 GLU A C 1
ATOM 1161 O O . GLU A 1 141 ? 22.935 5.648 -3.320 1.00 78.31 141 GLU A O 1
ATOM 1166 N N . LYS A 1 142 ? 23.077 7.816 -3.869 1.00 81.94 142 LYS A N 1
ATOM 1167 C CA . LYS A 1 142 ? 24.075 8.133 -2.840 1.00 81.94 142 LYS A CA 1
ATOM 1168 C C . LYS A 1 142 ? 23.421 8.349 -1.485 1.00 81.94 142 LYS A C 1
ATOM 1170 O O . LYS A 1 142 ? 23.962 7.953 -0.460 1.00 81.94 142 LYS A O 1
ATOM 1175 N N . THR A 1 143 ? 22.270 9.008 -1.496 1.00 82.19 143 THR A N 1
ATOM 1176 C CA . THR A 1 143 ? 21.530 9.424 -0.301 1.00 82.19 143 THR A CA 1
ATOM 1177 C C . THR A 1 143 ? 20.310 8.550 -0.028 1.00 82.19 143 THR A C 1
ATOM 1179 O O . THR A 1 143 ? 19.701 8.688 1.028 1.00 82.19 143 THR A O 1
ATOM 1182 N N . PHE A 1 144 ? 19.937 7.665 -0.961 1.00 76.81 144 PHE A N 1
ATOM 1183 C CA . PHE A 1 144 ? 18.709 6.861 -0.928 1.00 76.81 144 PHE A CA 1
ATOM 1184 C C . PHE A 1 144 ? 17.439 7.692 -0.723 1.00 76.81 144 PHE A C 1
ATOM 1186 O O . PHE A 1 144 ? 16.437 7.204 -0.198 1.00 76.81 144 PHE A O 1
ATOM 1193 N N . ARG A 1 145 ? 17.455 8.956 -1.156 1.00 82.56 145 ARG A N 1
ATOM 1194 C CA . ARG A 1 145 ? 16.304 9.847 -1.054 1.00 82.56 145 ARG A CA 1
ATOM 1195 C C . ARG A 1 145 ? 15.297 9.540 -2.159 1.00 82.56 145 ARG A C 1
ATOM 1197 O O . ARG A 1 145 ? 15.651 9.544 -3.335 1.00 82.56 145 ARG A O 1
ATOM 1204 N N . TRP A 1 146 ? 14.041 9.335 -1.765 1.00 88.88 146 TRP A N 1
ATOM 1205 C CA . TRP A 1 146 ? 12.911 9.095 -2.665 1.00 88.88 146 TRP A CA 1
ATOM 1206 C C . TRP A 1 146 ? 12.133 10.390 -2.885 1.00 88.88 146 TRP A C 1
ATOM 1208 O O . TRP A 1 146 ? 11.720 11.034 -1.919 1.00 88.88 146 TRP A O 1
ATOM 1218 N N . THR A 1 147 ? 11.915 10.763 -4.144 1.00 88.12 147 THR A N 1
ATOM 1219 C CA . THR A 1 147 ? 11.139 11.954 -4.518 1.00 88.12 147 THR A CA 1
ATOM 1220 C C . THR A 1 147 ? 10.013 11.548 -5.458 1.00 88.12 147 THR A C 1
ATOM 1222 O O . THR A 1 147 ? 10.269 10.923 -6.484 1.00 88.12 147 THR A O 1
ATOM 1225 N N . LEU A 1 148 ? 8.768 11.860 -5.089 1.00 88.00 148 LEU A N 1
ATOM 1226 C CA . LEU A 1 148 ? 7.591 11.541 -5.899 1.00 88.00 148 LEU A CA 1
ATOM 1227 C C . LEU A 1 148 ? 7.622 12.342 -7.207 1.00 88.00 148 LEU A C 1
ATOM 1229 O O . LEU A 1 148 ? 7.795 13.559 -7.180 1.00 88.00 148 LEU A O 1
ATOM 1233 N N . LEU A 1 149 ? 7.438 11.655 -8.332 1.00 88.75 149 LEU A N 1
ATOM 1234 C CA . LEU A 1 149 ? 7.425 12.246 -9.667 1.00 88.75 149 LEU A CA 1
ATOM 1235 C C . LEU A 1 149 ? 6.016 12.685 -10.056 1.00 88.75 149 LEU A C 1
ATOM 1237 O O . LEU A 1 149 ? 5.066 11.901 -9.995 1.00 88.75 149 LEU A O 1
ATOM 1241 N N . ARG A 1 150 ? 5.904 13.918 -10.547 1.00 89.62 150 ARG A N 1
ATOM 1242 C CA . ARG A 1 150 ? 4.667 14.469 -11.109 1.00 89.62 150 ARG A CA 1
ATOM 1243 C C . ARG A 1 150 ? 4.390 13.901 -12.499 1.00 89.62 150 ARG A C 1
ATOM 1245 O O . ARG A 1 150 ? 5.290 13.465 -13.213 1.00 89.62 150 ARG A O 1
ATOM 1252 N N . ASP A 1 151 ? 3.141 13.977 -12.940 1.00 87.75 151 ASP A N 1
ATOM 1253 C CA . ASP A 1 151 ? 2.677 13.444 -14.232 1.00 87.75 151 ASP A CA 1
ATOM 1254 C C . ASP A 1 151 ? 3.444 13.963 -15.444 1.00 87.75 151 ASP A C 1
ATOM 1256 O O . ASP A 1 151 ? 3.702 13.222 -16.392 1.00 87.75 151 ASP A O 1
ATOM 1260 N N . GLU A 1 152 ? 3.808 15.239 -15.432 1.00 92.31 152 GLU A N 1
ATOM 1261 C CA . GLU A 1 152 ? 4.615 15.841 -16.489 1.00 92.31 152 GLU A CA 1
ATOM 1262 C C . GLU A 1 152 ? 6.024 15.236 -16.540 1.00 92.31 152 GLU A C 1
ATOM 1264 O O . GLU A 1 152 ? 6.482 14.824 -17.605 1.00 92.31 152 GLU A O 1
ATOM 1269 N N . GLU A 1 153 ? 6.673 15.074 -15.386 1.00 90.88 153 GLU A N 1
ATOM 1270 C CA . GLU A 1 153 ? 7.991 14.443 -15.284 1.00 90.88 153 GLU A CA 1
ATOM 1271 C C . GLU A 1 153 ? 7.933 12.985 -15.750 1.00 90.88 153 GLU A C 1
ATOM 1273 O O . GLU A 1 153 ? 8.769 12.552 -16.545 1.00 90.88 153 GLU A O 1
ATOM 1278 N N . ARG A 1 154 ? 6.894 12.242 -15.341 1.00 89.88 154 ARG A N 1
ATOM 1279 C CA . ARG A 1 154 ? 6.651 10.859 -15.786 1.00 89.88 154 ARG A CA 1
ATOM 1280 C C . ARG A 1 154 ? 6.517 10.769 -17.307 1.00 89.88 154 ARG A C 1
ATOM 1282 O O . ARG A 1 154 ? 7.105 9.877 -17.925 1.00 89.88 154 ARG A O 1
ATOM 1289 N N . ARG A 1 155 ? 5.777 11.694 -17.925 1.00 91.62 155 ARG A N 1
ATOM 1290 C CA . ARG A 1 155 ? 5.621 11.764 -19.387 1.00 91.62 155 ARG A CA 1
ATOM 1291 C C . ARG A 1 155 ? 6.937 12.093 -20.086 1.00 91.62 155 ARG A C 1
ATOM 1293 O O . ARG A 1 155 ? 7.274 11.424 -21.061 1.00 91.62 155 ARG A O 1
ATOM 1300 N N . ASN A 1 156 ? 7.707 13.043 -19.559 1.00 92.94 156 ASN A N 1
ATOM 1301 C CA . ASN A 1 156 ? 9.008 13.424 -20.112 1.00 92.94 156 ASN A CA 1
ATOM 1302 C C . ASN A 1 156 ? 10.004 12.259 -20.078 1.00 92.94 156 ASN A C 1
ATOM 1304 O O . ASN A 1 156 ? 10.617 11.942 -21.097 1.00 92.94 156 ASN A O 1
ATOM 1308 N N . ILE A 1 157 ? 10.094 11.562 -18.945 1.00 92.38 157 ILE A N 1
ATOM 1309 C CA . ILE A 1 157 ? 10.918 10.359 -18.778 1.00 92.38 157 ILE A CA 1
ATOM 1310 C C . ILE A 1 157 ? 10.489 9.260 -19.755 1.00 92.38 157 ILE A C 1
ATOM 1312 O O . ILE A 1 157 ? 11.325 8.659 -20.425 1.00 92.38 157 ILE A O 1
ATOM 1316 N N . THR A 1 158 ? 9.184 8.996 -19.858 1.00 92.81 158 THR A N 1
ATOM 1317 C CA . THR A 1 158 ? 8.653 7.958 -20.757 1.00 92.81 158 THR A CA 1
ATOM 1318 C C . THR A 1 158 ? 8.951 8.299 -22.217 1.00 92.81 158 THR A C 1
ATOM 1320 O O . THR A 1 158 ? 9.380 7.435 -22.983 1.00 92.81 158 THR A O 1
ATOM 1323 N N . SER A 1 159 ? 8.801 9.572 -22.600 1.00 95.12 159 SER A N 1
ATOM 1324 C CA . SER A 1 159 ? 9.181 10.044 -23.931 1.00 95.12 159 SER A CA 1
ATOM 1325 C C . SER A 1 159 ? 10.681 9.902 -24.183 1.00 95.12 159 SER A C 1
ATOM 1327 O O . SER A 1 159 ? 11.059 9.536 -25.296 1.00 95.12 159 SER A O 1
ATOM 1329 N N . PHE A 1 160 ? 11.527 10.192 -23.192 1.00 95.69 160 PHE A N 1
ATOM 1330 C CA . PHE A 1 160 ? 12.976 10.048 -23.313 1.00 95.69 160 PHE A CA 1
ATOM 1331 C C . PHE A 1 160 ? 13.362 8.581 -23.518 1.00 95.69 160 PHE A C 1
ATOM 1333 O O . PHE A 1 160 ? 14.059 8.259 -24.481 1.00 95.69 160 PHE A O 1
ATOM 1340 N N . TRP A 1 161 ? 12.838 7.685 -22.675 1.00 96.19 161 TRP A N 1
ATOM 1341 C CA . TRP A 1 161 ? 13.070 6.247 -22.801 1.00 96.19 161 TRP A CA 1
ATOM 1342 C C . TRP A 1 161 ? 12.630 5.733 -24.172 1.00 96.19 161 TRP A C 1
ATOM 1344 O O . TRP A 1 161 ? 13.380 5.006 -24.816 1.00 96.19 161 TRP A O 1
ATOM 1354 N N . GLY A 1 162 ? 11.457 6.159 -24.658 1.00 96.25 162 GLY A N 1
ATOM 1355 C CA . GLY A 1 162 ? 10.966 5.797 -25.988 1.00 96.25 162 GLY A CA 1
ATOM 1356 C C . GLY A 1 162 ? 11.912 6.241 -27.107 1.00 96.25 162 GLY A C 1
ATOM 1357 O O . GLY A 1 162 ? 12.242 5.441 -27.979 1.00 96.25 162 GLY A O 1
ATOM 1358 N N . LYS A 1 163 ? 12.409 7.485 -27.060 1.00 97.06 163 LYS A N 1
ATOM 1359 C CA . LYS A 1 163 ? 13.384 7.998 -28.040 1.00 97.06 163 LYS A CA 1
ATOM 1360 C C . LYS A 1 163 ? 14.680 7.187 -28.035 1.00 97.06 163 LYS A C 1
ATOM 1362 O O . LYS A 1 163 ? 15.160 6.807 -29.100 1.00 97.06 163 LYS A O 1
ATOM 1367 N N . GLU A 1 164 ? 15.235 6.894 -26.858 1.00 97.00 164 GLU A N 1
ATOM 1368 C CA . GLU A 1 164 ? 16.444 6.070 -26.762 1.00 97.00 164 GLU A CA 1
ATOM 1369 C C . GLU A 1 164 ? 16.184 4.624 -27.203 1.00 97.00 164 GLU A C 1
ATOM 1371 O O . GLU A 1 164 ? 17.014 4.043 -27.899 1.00 97.00 164 GLU A O 1
ATOM 1376 N N . PHE A 1 165 ? 15.022 4.052 -26.880 1.00 96.94 165 PHE A N 1
ATOM 1377 C CA . PHE A 1 165 ? 14.640 2.711 -27.315 1.00 96.94 165 PHE A CA 1
ATOM 1378 C C . PHE A 1 165 ? 14.594 2.596 -28.840 1.00 96.94 165 PHE A C 1
ATOM 1380 O O . PHE A 1 165 ? 15.277 1.732 -29.391 1.00 96.94 165 PHE A O 1
ATOM 1387 N N . TYR A 1 166 ? 13.881 3.491 -29.531 1.00 95.38 166 TYR A N 1
ATOM 1388 C CA . TYR A 1 166 ? 13.800 3.464 -30.997 1.00 95.38 166 TYR A CA 1
ATOM 1389 C C . TYR A 1 166 ? 15.153 3.711 -31.666 1.00 95.38 166 TYR A C 1
ATOM 1391 O O . TYR A 1 166 ? 15.521 3.004 -32.596 1.00 95.38 166 TYR A O 1
ATOM 1399 N N . LYS A 1 167 ? 15.970 4.608 -31.113 1.00 96.25 167 LYS A N 1
ATOM 1400 C CA . LYS A 1 167 ? 17.351 4.811 -31.567 1.00 96.25 167 LYS A CA 1
ATOM 1401 C C . LYS A 1 167 ? 18.195 3.533 -31.489 1.00 96.25 167 LYS A C 1
ATOM 1403 O O . LYS A 1 167 ? 19.056 3.325 -32.342 1.00 96.25 167 LYS A O 1
ATOM 1408 N N . TRP A 1 168 ? 18.001 2.685 -30.476 1.00 95.56 168 TRP A N 1
ATOM 1409 C CA . TRP A 1 168 ? 18.697 1.394 -30.382 1.00 95.56 168 TRP A CA 1
ATOM 1410 C C . TRP A 1 168 ? 18.089 0.320 -31.286 1.00 95.56 168 TRP A C 1
ATOM 1412 O O . TRP A 1 168 ? 18.848 -0.475 -31.836 1.00 95.56 168 TRP A O 1
ATOM 1422 N N . ILE A 1 169 ? 16.767 0.330 -31.486 1.00 95.19 169 ILE A N 1
ATOM 1423 C CA . ILE A 1 169 ? 16.080 -0.512 -32.477 1.00 95.19 169 ILE A CA 1
ATOM 1424 C C . ILE A 1 169 ? 16.656 -0.266 -33.875 1.00 95.19 169 ILE A C 1
ATOM 1426 O O . ILE A 1 169 ? 17.069 -1.226 -34.526 1.00 95.19 169 ILE A O 1
ATOM 1430 N N . ASP A 1 170 ? 16.789 1.002 -34.276 1.00 93.81 170 ASP A N 1
ATOM 1431 C CA . ASP A 1 170 ? 17.369 1.389 -35.566 1.00 93.81 170 ASP A CA 1
ATOM 1432 C C . ASP A 1 170 ? 18.839 0.962 -35.662 1.00 93.81 170 ASP A C 1
ATOM 1434 O O . ASP A 1 170 ? 19.260 0.336 -36.631 1.00 93.81 170 ASP A O 1
ATOM 1438 N N . LYS A 1 171 ? 19.640 1.232 -34.621 1.00 94.44 171 LYS A N 1
ATOM 1439 C CA . LYS A 1 171 ? 21.070 0.871 -34.601 1.00 94.44 171 LYS A CA 1
ATOM 1440 C C . LYS A 1 171 ? 21.327 -0.631 -34.683 1.00 94.44 171 LYS A C 1
ATOM 1442 O O . LYS A 1 171 ? 22.348 -1.035 -35.235 1.00 94.44 171 LYS A O 1
ATOM 1447 N N . LEU A 1 172 ? 20.465 -1.446 -34.078 1.00 92.50 172 LEU A N 1
ATOM 1448 C CA . LEU A 1 172 ? 20.596 -2.904 -34.065 1.00 92.50 172 LEU A CA 1
ATOM 1449 C C . LEU A 1 172 ? 19.800 -3.582 -35.192 1.00 92.50 172 LEU A C 1
ATOM 1451 O O . LEU A 1 172 ? 19.830 -4.812 -35.281 1.00 92.50 172 LEU A O 1
ATOM 1455 N N . ASN A 1 173 ? 19.145 -2.795 -36.058 1.00 92.00 173 ASN A N 1
ATOM 1456 C CA . ASN A 1 173 ? 18.299 -3.252 -37.161 1.00 92.00 173 ASN A CA 1
ATOM 1457 C C . ASN A 1 173 ? 17.289 -4.322 -36.708 1.00 92.00 173 ASN A C 1
ATOM 1459 O O . ASN A 1 173 ? 17.206 -5.406 -37.291 1.00 92.00 173 ASN A O 1
ATOM 1463 N N . VAL A 1 174 ? 16.562 -4.051 -35.620 1.00 91.75 174 VAL A N 1
ATOM 1464 C CA . VAL A 1 174 ? 15.540 -4.977 -35.106 1.00 91.75 174 VAL A CA 1
ATOM 1465 C C . VAL A 1 174 ? 14.278 -4.855 -35.960 1.00 91.75 174 VAL A C 1
ATOM 1467 O O . VAL A 1 174 ? 13.717 -3.771 -36.096 1.00 91.75 174 VAL A O 1
ATOM 1470 N N . SER A 1 175 ? 13.834 -5.972 -36.541 1.00 87.62 175 SER A N 1
ATOM 1471 C CA . SER A 1 175 ? 12.619 -6.029 -37.364 1.00 87.62 175 SER A CA 1
ATOM 1472 C C . SER A 1 175 ? 11.363 -5.777 -36.528 1.00 87.62 175 SER A C 1
ATOM 1474 O O . SER A 1 175 ? 11.248 -6.270 -35.411 1.00 87.62 175 SER A O 1
ATOM 1476 N N . ALA A 1 176 ? 10.395 -5.051 -37.090 1.00 82.50 176 ALA A N 1
ATOM 1477 C CA . ALA A 1 176 ? 9.088 -4.839 -36.466 1.00 82.50 176 ALA A CA 1
ATOM 1478 C C . ALA A 1 176 ? 8.109 -6.009 -36.688 1.00 82.50 176 ALA A C 1
ATOM 1480 O O . ALA A 1 176 ? 7.134 -6.130 -35.952 1.00 82.50 176 ALA A O 1
ATOM 1481 N N . VAL A 1 177 ? 8.342 -6.838 -37.712 1.00 81.62 177 VAL A N 1
ATOM 1482 C CA . VAL A 1 177 ? 7.431 -7.927 -38.119 1.00 81.62 177 VAL A CA 1
ATOM 1483 C C . VAL A 1 177 ? 7.800 -9.251 -37.447 1.00 81.62 177 VAL A C 1
ATOM 1485 O O . VAL A 1 177 ? 6.919 -10.050 -37.154 1.00 81.62 177 VAL A O 1
ATOM 1488 N N . ASP A 1 178 ? 9.090 -9.453 -37.172 1.00 84.12 178 ASP A N 1
ATOM 1489 C CA . ASP A 1 178 ? 9.616 -10.613 -36.444 1.00 84.12 178 ASP A CA 1
ATOM 1490 C C . ASP A 1 178 ? 10.864 -10.181 -35.650 1.00 84.12 178 ASP A C 1
ATOM 1492 O O . ASP A 1 178 ? 11.994 -10.272 -36.150 1.00 84.12 178 ASP A O 1
ATOM 1496 N N . PRO A 1 179 ? 10.676 -9.535 -34.485 1.00 83.94 179 PRO A N 1
ATOM 1497 C CA . PRO A 1 179 ? 11.782 -9.010 -33.705 1.00 83.94 179 PRO A CA 1
ATOM 1498 C C . PRO A 1 179 ? 12.590 -10.145 -33.078 1.00 83.94 179 PRO A C 1
ATOM 1500 O O . PRO A 1 179 ? 12.075 -10.974 -32.336 1.00 83.94 179 PRO A O 1
ATOM 1503 N N . ASP A 1 180 ? 13.901 -10.106 -33.293 1.00 93.38 180 ASP A N 1
ATOM 1504 C CA . ASP A 1 180 ? 14.854 -10.870 -32.494 1.00 93.38 180 ASP A CA 1
ATOM 1505 C C . ASP A 1 180 ? 14.737 -10.436 -31.018 1.00 93.38 180 ASP A C 1
ATOM 1507 O O . ASP A 1 180 ? 15.095 -9.309 -30.653 1.00 93.38 180 ASP A O 1
ATOM 1511 N N . GLU A 1 181 ? 14.195 -11.322 -30.179 1.00 93.31 181 GLU A N 1
ATOM 1512 C CA . GLU A 1 181 ? 13.902 -11.062 -28.765 1.00 93.31 181 GLU A CA 1
ATOM 1513 C C . GLU A 1 181 ? 15.152 -10.702 -27.950 1.00 93.31 181 GLU A C 1
ATOM 1515 O O . GLU A 1 181 ? 15.088 -9.846 -27.059 1.00 93.31 181 GLU A O 1
ATOM 1520 N N . ASP A 1 182 ? 16.312 -11.282 -28.272 1.00 94.75 182 ASP A N 1
ATOM 1521 C CA . ASP A 1 182 ? 17.563 -10.971 -27.578 1.00 94.75 182 ASP A CA 1
ATOM 1522 C C . ASP A 1 182 ? 18.028 -9.552 -27.914 1.00 94.75 182 ASP A C 1
ATOM 1524 O O . ASP A 1 182 ? 18.417 -8.785 -27.021 1.00 94.75 182 ASP A O 1
ATOM 1528 N N . LYS A 1 183 ? 17.906 -9.143 -29.183 1.00 93.88 183 LYS A N 1
ATOM 1529 C CA . LYS A 1 183 ? 18.182 -7.756 -29.586 1.00 93.88 183 LYS A CA 1
ATOM 1530 C C . LYS A 1 183 ? 17.168 -6.781 -29.002 1.00 93.88 183 LYS A C 1
ATOM 1532 O O . LYS A 1 183 ? 17.562 -5.722 -28.515 1.00 93.88 183 LYS A O 1
ATOM 1537 N N . LEU A 1 184 ? 15.882 -7.129 -28.984 1.00 93.31 184 LEU A N 1
ATOM 1538 C CA . LEU A 1 184 ? 14.831 -6.303 -28.388 1.00 93.31 184 LEU A CA 1
ATOM 1539 C C . LEU A 1 184 ? 15.090 -6.079 -26.889 1.00 93.31 184 LEU A C 1
ATOM 1541 O O . LEU A 1 184 ? 14.989 -4.954 -26.385 1.00 93.31 184 LEU A O 1
ATOM 1545 N N . LYS A 1 185 ? 15.472 -7.137 -26.170 1.00 95.25 185 LYS A N 1
ATOM 1546 C CA . LYS A 1 185 ? 15.867 -7.072 -24.760 1.00 95.25 185 LYS A CA 1
ATOM 1547 C C . LYS A 1 185 ? 17.092 -6.181 -24.563 1.00 95.25 185 LYS A C 1
ATOM 1549 O O . LYS A 1 185 ? 17.091 -5.359 -23.643 1.00 95.25 185 LYS A O 1
ATOM 1554 N N . LEU A 1 186 ? 18.096 -6.284 -25.433 1.00 95.06 186 LEU A N 1
ATOM 1555 C CA . LEU A 1 186 ? 19.276 -5.421 -25.397 1.00 95.06 186 LEU A CA 1
ATOM 1556 C C . LEU A 1 186 ? 18.916 -3.943 -25.636 1.00 95.06 186 LEU A C 1
ATOM 1558 O O . LEU A 1 186 ? 19.390 -3.081 -24.893 1.00 95.06 186 LEU A O 1
ATOM 1562 N N . CYS A 1 187 ? 18.032 -3.636 -26.592 1.00 95.44 187 CYS A N 1
ATOM 1563 C CA . CYS A 1 187 ? 17.520 -2.278 -26.814 1.00 95.44 187 CYS A CA 1
ATOM 1564 C C . CYS A 1 187 ? 16.856 -1.714 -25.554 1.00 95.44 187 CYS A C 1
ATOM 1566 O O . CYS A 1 187 ? 17.166 -0.594 -25.144 1.00 95.44 187 CYS A O 1
ATOM 1568 N N . LYS A 1 188 ? 15.988 -2.500 -24.895 1.00 95.31 188 LYS A N 1
ATOM 1569 C CA . LYS A 1 188 ? 15.338 -2.102 -23.633 1.00 95.31 188 LYS A CA 1
ATOM 1570 C C . LYS A 1 188 ? 16.375 -1.800 -22.549 1.00 95.31 188 LYS A C 1
ATOM 1572 O O . LYS A 1 188 ? 16.287 -0.762 -21.899 1.00 95.31 188 LYS A O 1
ATOM 1577 N N . GLN A 1 189 ? 17.381 -2.663 -22.385 1.00 95.25 189 GLN A N 1
ATOM 1578 C CA . GLN A 1 189 ? 18.455 -2.466 -21.404 1.00 95.25 189 GLN A CA 1
ATOM 1579 C C . GLN A 1 189 ? 19.256 -1.186 -21.668 1.00 95.25 189 GLN A C 1
ATOM 1581 O O . GLN A 1 189 ? 19.511 -0.422 -20.738 1.00 95.25 189 GLN A O 1
ATOM 1586 N N . LYS A 1 190 ? 19.625 -0.924 -22.927 1.00 96.12 190 LYS A N 1
ATOM 1587 C CA . LYS A 1 190 ? 20.371 0.281 -23.311 1.00 96.12 190 LYS A CA 1
ATOM 1588 C C . LYS A 1 190 ? 19.546 1.554 -23.115 1.00 96.12 190 LYS A C 1
ATOM 1590 O O . LYS A 1 190 ? 20.053 2.511 -22.541 1.00 96.12 190 LYS A O 1
ATOM 1595 N N . ALA A 1 191 ? 18.274 1.549 -23.511 1.00 94.69 191 ALA A N 1
ATOM 1596 C CA . ALA A 1 191 ? 17.369 2.675 -23.289 1.00 94.69 191 ALA A CA 1
ATOM 1597 C C . ALA A 1 191 ? 17.163 2.963 -21.795 1.00 94.69 191 ALA A C 1
ATOM 1599 O O . ALA A 1 191 ? 17.232 4.114 -21.363 1.00 94.69 191 ALA A O 1
ATOM 1600 N N . SER A 1 192 ? 16.978 1.918 -20.983 1.00 92.38 192 SER A N 1
ATOM 1601 C CA . SER A 1 192 ? 16.883 2.051 -19.528 1.00 92.38 192 SER A CA 1
ATOM 1602 C C . SER A 1 192 ? 18.174 2.593 -18.914 1.00 92.38 192 SER A C 1
ATOM 1604 O O . SER A 1 192 ? 18.093 3.463 -18.054 1.00 92.38 192 SER A O 1
ATOM 1606 N N . TYR A 1 193 ? 19.347 2.148 -19.372 1.00 93.56 193 TYR A N 1
ATOM 1607 C CA . TYR A 1 193 ? 20.637 2.664 -18.904 1.00 93.56 193 TYR A CA 1
ATOM 1608 C C . TYR A 1 193 ? 20.799 4.165 -19.183 1.00 93.56 193 TYR A C 1
ATOM 1610 O O . TYR A 1 193 ? 21.120 4.927 -18.273 1.00 93.56 193 TYR A O 1
ATOM 1618 N N . GLU A 1 194 ? 20.518 4.611 -20.410 1.00 94.06 194 GLU A N 1
ATOM 1619 C CA . GLU A 1 194 ? 20.593 6.040 -20.750 1.00 94.06 194 GLU A CA 1
ATOM 1620 C C . GLU A 1 194 ? 19.552 6.861 -19.976 1.00 94.06 194 GLU A C 1
ATOM 1622 O O . GLU A 1 194 ? 19.848 7.955 -19.501 1.00 94.06 194 GLU A O 1
ATOM 1627 N N . THR A 1 195 ? 18.351 6.313 -19.771 1.00 91.12 195 THR A N 1
ATOM 1628 C CA . THR A 1 195 ? 17.306 6.971 -18.968 1.00 91.12 195 THR A CA 1
ATOM 1629 C C . THR A 1 195 ? 17.759 7.162 -17.525 1.00 91.12 195 THR A C 1
ATOM 1631 O O . THR A 1 195 ? 17.612 8.253 -16.983 1.00 91.12 195 THR A O 1
ATOM 1634 N N . VAL A 1 196 ? 18.367 6.138 -16.919 1.00 89.06 196 VAL A N 1
ATOM 1635 C CA . VAL A 1 196 ? 18.910 6.216 -15.556 1.00 89.06 196 VAL A CA 1
ATOM 1636 C C . VAL A 1 196 ? 20.041 7.237 -15.460 1.00 89.06 196 VAL A C 1
ATOM 1638 O O . VAL A 1 196 ? 20.114 7.990 -14.494 1.00 89.06 196 VAL A O 1
ATOM 1641 N N . LYS A 1 197 ? 20.902 7.319 -16.477 1.00 88.75 197 LYS A N 1
ATOM 1642 C CA . LYS A 1 197 ? 22.004 8.287 -16.516 1.00 88.75 197 LYS A CA 1
ATOM 1643 C C . LYS A 1 197 ? 21.522 9.742 -16.524 1.00 88.75 197 LYS A C 1
ATOM 1645 O O . LYS A 1 197 ? 22.192 10.598 -15.954 1.00 88.75 197 LYS A O 1
ATOM 1650 N N . VAL A 1 198 ? 20.394 10.026 -17.177 1.00 88.94 198 VAL A N 1
ATOM 1651 C CA . VAL A 1 198 ? 19.851 11.390 -17.313 1.00 88.94 198 VAL A CA 1
ATOM 1652 C C . VAL A 1 198 ? 18.879 11.744 -16.188 1.00 88.94 198 VAL A C 1
ATOM 1654 O O . VAL A 1 198 ? 18.932 12.850 -15.659 1.00 88.94 198 VAL A O 1
ATOM 1657 N N . HIS A 1 199 ? 17.996 10.818 -15.817 1.00 85.00 199 HIS A N 1
ATOM 1658 C CA . HIS A 1 199 ? 16.880 11.073 -14.901 1.00 85.00 199 HIS A CA 1
ATOM 1659 C C . HIS A 1 199 ? 17.039 10.409 -13.525 1.00 85.00 199 HIS A C 1
ATOM 1661 O O . HIS A 1 199 ? 16.172 10.565 -12.666 1.00 85.00 199 HIS A O 1
ATOM 1667 N N . GLY A 1 200 ? 18.135 9.682 -13.296 1.00 85.38 200 GLY A N 1
ATOM 1668 C CA . GLY A 1 200 ? 18.356 8.913 -12.074 1.00 85.38 200 GLY A CA 1
ATOM 1669 C C . GLY A 1 200 ? 17.554 7.610 -12.031 1.00 85.38 200 GLY A C 1
ATOM 1670 O O . GLY A 1 200 ? 16.890 7.210 -12.991 1.00 85.38 200 GLY A O 1
ATOM 1671 N N . PHE A 1 201 ? 17.621 6.911 -10.899 1.00 87.31 201 PHE A N 1
ATOM 1672 C CA . PHE A 1 201 ? 16.919 5.641 -10.736 1.00 87.31 201 PHE A CA 1
ATOM 1673 C C . PHE A 1 201 ? 15.441 5.876 -10.490 1.00 87.31 201 PHE A C 1
ATOM 1675 O O . PHE A 1 201 ? 15.059 6.520 -9.520 1.00 87.31 201 PHE A O 1
ATOM 1682 N N . ILE A 1 202 ? 14.599 5.301 -11.341 1.00 88.06 202 ILE A N 1
ATOM 1683 C CA . ILE A 1 202 ? 13.152 5.428 -11.210 1.00 88.06 202 ILE A CA 1
ATOM 1684 C C . ILE A 1 202 ? 12.592 4.136 -10.637 1.00 88.06 202 ILE A C 1
ATOM 1686 O O . ILE A 1 202 ? 12.877 3.035 -11.118 1.00 88.06 202 ILE A O 1
ATOM 1690 N N . ARG A 1 203 ? 11.773 4.265 -9.598 1.00 86.12 203 ARG A N 1
ATOM 1691 C CA . ARG A 1 203 ? 11.119 3.147 -8.927 1.00 86.12 203 ARG A CA 1
ATOM 1692 C C . ARG A 1 203 ? 9.614 3.322 -8.972 1.00 86.12 203 ARG A C 1
ATOM 1694 O O . ARG A 1 203 ? 9.079 4.368 -8.629 1.00 86.12 203 ARG A O 1
ATOM 1701 N N . LYS A 1 204 ? 8.946 2.2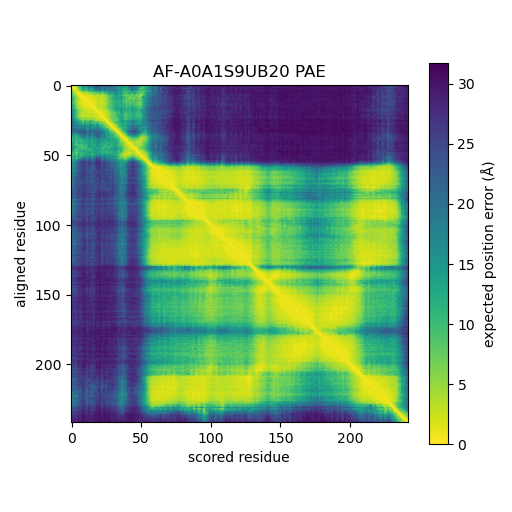55 -9.395 1.00 87.31 204 LYS A N 1
ATOM 1702 C CA . LYS A 1 204 ? 7.494 2.134 -9.419 1.00 87.31 204 LYS A CA 1
ATOM 1703 C C . LYS A 1 204 ? 7.042 1.513 -8.096 1.00 87.31 204 LYS A C 1
ATOM 1705 O O . LYS A 1 204 ? 7.531 0.443 -7.732 1.00 87.31 204 LYS A O 1
ATOM 1710 N N . VAL A 1 205 ? 6.141 2.178 -7.385 1.00 83.81 205 VAL A N 1
ATOM 1711 C CA . VAL A 1 205 ? 5.610 1.763 -6.082 1.00 83.81 205 VAL A CA 1
ATOM 1712 C C . VAL A 1 205 ? 4.100 1.633 -6.214 1.00 83.81 205 VAL A C 1
ATOM 1714 O O . VAL A 1 205 ? 3.441 2.558 -6.671 1.00 83.81 205 VAL A O 1
ATOM 1717 N N . SER A 1 206 ? 3.541 0.476 -5.859 1.00 80.81 206 SER A N 1
ATOM 1718 C CA . SER A 1 206 ? 2.087 0.279 -5.888 1.00 80.81 206 SER A CA 1
ATOM 1719 C C . SER A 1 206 ? 1.404 1.257 -4.947 1.00 80.81 206 SER A C 1
ATOM 1721 O O . SER A 1 206 ? 1.798 1.332 -3.772 1.00 80.81 206 SER A O 1
ATOM 1723 N N . LYS A 1 207 ? 0.385 1.949 -5.467 1.00 81.12 207 LYS A N 1
ATOM 1724 C CA . LYS A 1 207 ? -0.523 2.730 -4.636 1.00 81.12 207 LYS A CA 1
ATOM 1725 C C . LYS A 1 207 ? -1.248 1.802 -3.666 1.00 81.12 207 LYS A C 1
ATOM 1727 O O . LYS A 1 207 ? -1.471 0.626 -3.956 1.00 81.12 207 LYS A O 1
ATOM 1732 N N . LYS A 1 208 ? -1.540 2.331 -2.488 1.00 84.75 208 LYS A N 1
ATOM 1733 C CA . LYS A 1 208 ? -2.179 1.651 -1.360 1.00 84.75 208 LYS A CA 1
ATOM 1734 C C . LYS A 1 208 ? -3.379 2.460 -0.879 1.00 84.75 208 LYS A C 1
ATOM 1736 O O . LYS A 1 208 ? -3.743 2.384 0.289 1.00 84.75 208 LYS A O 1
ATOM 1741 N N . ASP A 1 209 ? -3.975 3.227 -1.788 1.00 85.75 209 ASP A N 1
ATOM 1742 C CA . ASP A 1 209 ? -5.235 3.908 -1.544 1.00 85.75 209 ASP A CA 1
ATOM 1743 C C . ASP A 1 209 ? -6.335 2.867 -1.356 1.00 85.75 209 ASP A C 1
ATOM 1745 O O . ASP A 1 209 ? -6.384 1.861 -2.076 1.00 85.75 209 ASP A O 1
ATOM 1749 N N . LEU A 1 210 ? -7.224 3.121 -0.399 1.00 90.12 210 LEU A N 1
ATOM 1750 C CA . LEU A 1 210 ? -8.436 2.330 -0.256 1.00 90.12 210 LEU A CA 1
ATOM 1751 C C . LEU A 1 210 ? -9.358 2.574 -1.461 1.00 90.12 210 LEU A C 1
ATOM 1753 O O . LEU A 1 210 ? -9.410 3.687 -1.996 1.00 90.12 210 LEU A O 1
ATOM 1757 N N . THR A 1 211 ? -10.100 1.546 -1.869 1.00 89.19 211 THR A N 1
ATOM 1758 C CA . THR A 1 211 ? -11.213 1.700 -2.816 1.00 89.19 211 THR A CA 1
ATOM 1759 C C . THR A 1 211 ? -12.295 2.594 -2.208 1.00 89.19 211 THR A C 1
ATOM 1761 O O . THR A 1 211 ? -12.386 2.718 -0.986 1.00 89.19 211 THR A O 1
ATOM 1764 N N . ASP A 1 212 ? -13.117 3.242 -3.033 1.00 88.31 212 ASP A N 1
ATOM 1765 C CA . ASP A 1 212 ? -14.161 4.134 -2.510 1.00 88.31 212 ASP A CA 1
ATOM 1766 C C . ASP A 1 212 ? -15.196 3.367 -1.670 1.00 88.31 212 ASP A C 1
ATOM 1768 O O . ASP A 1 212 ? -15.588 3.838 -0.606 1.00 88.31 212 ASP A O 1
ATOM 1772 N N . GLU A 1 213 ? -15.512 2.130 -2.062 1.00 85.25 213 GLU A N 1
ATOM 1773 C CA . GLU A 1 213 ? -16.347 1.210 -1.281 1.00 85.25 213 GLU A CA 1
ATOM 1774 C C . GLU A 1 213 ? -15.714 0.875 0.081 1.00 85.25 213 GLU A C 1
ATOM 1776 O O . GLU A 1 213 ? -16.376 0.943 1.116 1.00 85.25 213 GLU A O 1
ATOM 1781 N N . ALA A 1 214 ? -14.409 0.580 0.119 1.00 87.88 214 ALA A N 1
ATOM 1782 C CA . ALA A 1 214 ? -13.710 0.321 1.374 1.00 87.88 214 ALA A CA 1
ATOM 1783 C C . ALA A 1 214 ? -13.621 1.574 2.260 1.00 87.88 214 ALA A C 1
ATOM 1785 O O . ALA A 1 214 ? -13.725 1.467 3.482 1.00 87.88 214 ALA A O 1
ATOM 1786 N N . LYS A 1 215 ? -13.451 2.769 1.681 1.00 85.75 215 LYS A N 1
ATOM 1787 C CA . LYS A 1 215 ? -13.473 4.026 2.446 1.00 85.75 215 LYS A CA 1
ATOM 1788 C C . LYS A 1 215 ? -14.834 4.261 3.089 1.00 85.75 215 LYS A C 1
ATOM 1790 O O . LYS A 1 215 ? -14.876 4.624 4.259 1.00 85.75 215 LYS A O 1
ATOM 1795 N N . GLU A 1 216 ? -15.920 4.049 2.352 1.00 80.00 216 GLU A N 1
ATOM 1796 C CA . GLU A 1 216 ? -17.280 4.199 2.874 1.00 80.00 216 GLU A CA 1
ATOM 1797 C C . GLU A 1 216 ? -17.566 3.172 3.978 1.00 80.00 216 GLU A C 1
ATOM 1799 O O . GLU A 1 216 ? -18.048 3.528 5.053 1.00 80.00 216 GLU A O 1
ATOM 1804 N N . TYR A 1 217 ? -17.187 1.912 3.751 1.00 75.88 217 TYR A N 1
ATOM 1805 C CA . TYR A 1 217 ? -17.459 0.813 4.672 1.00 75.88 217 TYR A CA 1
ATOM 1806 C C . TYR A 1 217 ? -16.611 0.861 5.956 1.00 75.88 217 TYR A C 1
ATOM 1808 O O . TYR A 1 217 ? -17.137 0.729 7.061 1.00 75.88 217 TYR A O 1
ATOM 1816 N N . PHE A 1 218 ? -15.291 1.051 5.837 1.00 79.00 218 PHE A N 1
ATOM 1817 C CA . PHE A 1 218 ? -14.368 1.027 6.979 1.00 79.00 218 PHE A CA 1
ATOM 1818 C C . PHE A 1 218 ? -14.122 2.411 7.594 1.00 79.00 218 PHE A C 1
ATOM 1820 O O . PHE A 1 218 ? -13.720 2.486 8.754 1.00 79.00 218 PHE A O 1
ATOM 1827 N N . GLY A 1 219 ? -14.355 3.507 6.866 1.00 78.69 219 GLY A N 1
ATOM 1828 C CA . GLY A 1 219 ? -13.968 4.867 7.263 1.00 78.69 219 GLY A CA 1
ATOM 1829 C C . GLY A 1 219 ? -14.403 5.274 8.676 1.00 78.69 219 GLY A C 1
ATOM 1830 O O . GLY A 1 219 ? -13.539 5.645 9.474 1.00 78.69 219 GLY A O 1
ATOM 1831 N N . PRO A 1 220 ? -15.697 5.168 9.045 1.00 82.12 220 PRO A N 1
ATOM 1832 C CA . PRO A 1 220 ? -16.155 5.500 10.396 1.00 82.12 220 PRO A CA 1
ATOM 1833 C C . PRO A 1 220 ? -15.449 4.685 11.489 1.00 82.12 220 PRO A C 1
ATOM 1835 O O . PRO A 1 220 ? -15.051 5.228 12.520 1.00 82.12 220 PRO A O 1
ATOM 1838 N N . PHE A 1 221 ? -15.231 3.391 11.241 1.00 80.31 221 PHE A N 1
ATOM 1839 C CA . PHE A 1 221 ? -14.542 2.498 12.170 1.00 80.31 221 PHE A CA 1
ATOM 1840 C C . PHE A 1 221 ? -13.049 2.833 12.300 1.00 80.31 221 PHE A C 1
ATOM 1842 O O . PHE A 1 221 ? -12.513 2.826 13.410 1.00 80.31 221 PHE A O 1
ATOM 1849 N N . LEU A 1 222 ? -12.371 3.171 11.199 1.00 85.81 222 LEU A N 1
ATOM 1850 C CA . LEU A 1 222 ? -10.955 3.551 11.212 1.00 85.81 222 LEU A CA 1
ATOM 1851 C C . LEU A 1 222 ? -10.729 4.886 11.934 1.00 85.81 222 LEU A C 1
ATOM 1853 O O . LEU A 1 222 ? -9.749 5.007 12.667 1.00 85.81 222 LEU A O 1
ATOM 1857 N N . ARG A 1 223 ? -11.654 5.851 11.808 1.00 80.62 223 ARG A N 1
ATOM 1858 C CA . ARG A 1 223 ? -11.624 7.105 12.584 1.00 80.62 223 ARG A CA 1
ATOM 1859 C C . ARG A 1 223 ? -11.752 6.849 14.078 1.00 80.62 223 ARG A C 1
ATOM 1861 O O . ARG A 1 223 ? -10.891 7.269 14.845 1.00 80.62 223 ARG A O 1
ATOM 1868 N N . TYR A 1 224 ? -12.766 6.079 14.466 1.00 77.69 224 TYR A N 1
ATOM 1869 C CA . TYR A 1 224 ? -12.957 5.682 15.857 1.00 77.69 224 TYR A CA 1
ATOM 1870 C C . TYR A 1 224 ? -11.731 4.935 16.404 1.00 77.69 224 TYR A C 1
ATOM 1872 O O . TYR A 1 224 ? -11.257 5.224 17.497 1.00 77.69 224 TYR A O 1
ATOM 1880 N N . THR A 1 225 ? -11.156 4.022 15.619 1.00 75.44 225 THR A N 1
ATOM 1881 C CA . THR A 1 225 ? -9.947 3.274 15.993 1.00 75.44 225 THR A CA 1
ATOM 1882 C C . THR A 1 225 ? -8.744 4.195 16.216 1.00 75.44 225 THR A C 1
ATOM 1884 O O . THR A 1 225 ? -8.033 4.023 17.204 1.00 75.44 225 THR A O 1
ATOM 1887 N N . ASN A 1 226 ? -8.519 5.177 15.336 1.00 83.19 226 ASN A N 1
ATOM 1888 C CA . ASN A 1 226 ? -7.436 6.161 1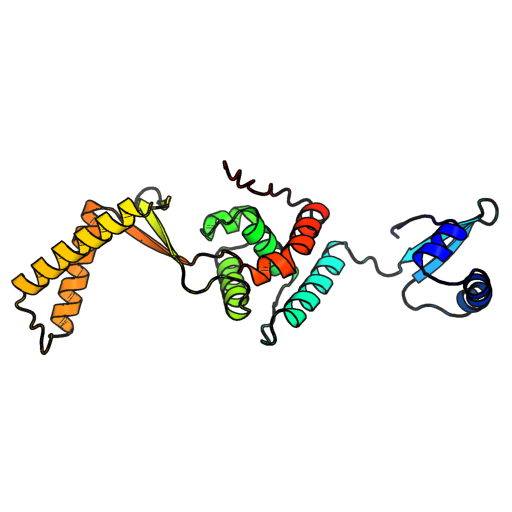5.466 1.00 83.19 226 ASN A CA 1
ATOM 1889 C C . ASN A 1 226 ? -7.535 6.951 16.783 1.00 83.19 226 ASN A C 1
ATOM 1891 O O . ASN A 1 226 ? -6.527 7.128 17.468 1.00 83.19 226 ASN A O 1
ATOM 1895 N N . GLU A 1 227 ? -8.748 7.360 17.165 1.00 78.69 227 GLU A N 1
ATOM 1896 C CA . GLU A 1 227 ? -9.019 8.043 18.436 1.00 78.69 227 GLU A CA 1
ATOM 1897 C C . GLU A 1 227 ? -8.803 7.119 19.640 1.00 78.69 227 GLU A C 1
ATOM 1899 O O . GLU A 1 227 ? -8.072 7.460 20.570 1.00 78.69 227 GLU A O 1
ATOM 1904 N N . GLN A 1 228 ? -9.400 5.923 19.618 1.00 75.88 228 GLN A N 1
ATOM 1905 C CA . GLN A 1 228 ? -9.346 4.981 20.739 1.00 75.88 228 GLN A CA 1
ATOM 1906 C C . GLN A 1 228 ? -7.936 4.450 21.010 1.00 75.88 228 GLN A C 1
ATOM 1908 O O . GLN A 1 228 ? -7.571 4.227 22.163 1.00 75.88 228 GLN A O 1
ATOM 1913 N N . LEU A 1 229 ? -7.137 4.258 19.960 1.00 74.44 229 LEU A N 1
ATOM 1914 C CA . LEU A 1 229 ? -5.741 3.840 20.077 1.00 74.44 229 LEU A CA 1
ATOM 1915 C C . LEU A 1 229 ? -4.777 5.025 20.240 1.00 74.44 229 LEU A C 1
ATOM 1917 O O . LEU A 1 229 ? -3.574 4.802 20.334 1.00 74.44 229 LEU A O 1
ATOM 1921 N N . SER A 1 230 ? -5.284 6.266 20.289 1.00 76.25 230 SER A N 1
ATOM 1922 C CA . SER A 1 230 ? -4.474 7.489 20.389 1.00 76.25 230 SER A CA 1
ATOM 1923 C C . SER A 1 230 ? -3.339 7.541 19.355 1.00 76.25 230 SER A C 1
ATOM 1925 O O . SER A 1 230 ? -2.235 7.985 19.658 1.00 76.25 230 SER A O 1
ATOM 1927 N N . LEU A 1 231 ? -3.609 7.081 18.129 1.00 72.62 231 LEU A N 1
ATOM 1928 C CA . LEU A 1 231 ? -2.626 7.063 17.037 1.00 72.62 231 LEU A CA 1
ATOM 1929 C C . LEU A 1 231 ? -2.407 8.465 16.434 1.00 72.62 231 LEU A C 1
ATOM 1931 O O . LEU A 1 231 ? -1.388 8.706 15.797 1.00 72.62 231 LEU A O 1
ATOM 1935 N N . MET A 1 232 ? -3.333 9.398 16.694 1.00 70.88 232 MET A N 1
ATOM 1936 C CA . MET A 1 232 ? -3.233 10.837 16.402 1.00 70.88 232 MET A CA 1
ATOM 1937 C C . MET A 1 232 ? -2.919 11.200 14.944 1.00 70.88 232 MET A C 1
ATOM 1939 O O . MET A 1 232 ? -2.338 12.252 14.681 1.00 70.88 232 MET A O 1
ATOM 1943 N N . PHE A 1 233 ? -3.326 10.380 13.973 1.00 72.75 233 PHE A N 1
ATOM 1944 C CA . PHE A 1 233 ? -3.251 10.810 12.580 1.00 72.75 233 PHE A CA 1
ATOM 1945 C C . PHE A 1 233 ? -4.310 11.880 12.302 1.00 72.75 233 PHE A C 1
ATOM 1947 O O . PHE A 1 233 ? -5.491 11.672 12.588 1.00 72.75 233 PHE A O 1
ATOM 1954 N N . GLU A 1 234 ? -3.888 13.015 11.747 1.00 64.88 234 GLU A N 1
ATOM 1955 C CA . GLU A 1 234 ? -4.794 14.047 11.243 1.00 64.88 234 GLU A CA 1
ATOM 1956 C C . GLU A 1 234 ? -5.310 13.642 9.857 1.00 64.88 234 GLU A C 1
ATOM 1958 O O . GLU A 1 234 ? -4.566 13.121 9.025 1.00 64.88 234 GLU A O 1
ATOM 1963 N N . GLU A 1 235 ? -6.600 13.855 9.601 1.00 54.47 235 GLU A N 1
ATOM 1964 C CA . GLU A 1 235 ? -7.162 13.654 8.267 1.00 54.47 235 GLU A CA 1
ATOM 1965 C C . GLU A 1 235 ? -6.665 14.781 7.352 1.00 54.47 235 GLU A C 1
ATOM 1967 O O . GLU A 1 235 ? -6.864 15.958 7.657 1.00 54.47 235 GLU A O 1
ATOM 1972 N N . GLU A 1 236 ? -6.026 14.449 6.224 1.00 49.94 236 GLU A N 1
ATOM 1973 C CA . GLU A 1 236 ? -5.748 15.452 5.191 1.00 49.94 236 GLU A CA 1
ATOM 1974 C C . GLU A 1 236 ? -7.078 16.039 4.699 1.00 49.94 236 GLU A C 1
ATOM 1976 O O . GLU A 1 236 ? -7.778 15.430 3.882 1.00 49.94 236 GLU A O 1
ATOM 1981 N N . MET A 1 237 ? -7.427 17.236 5.178 1.00 37.78 237 MET A N 1
ATOM 1982 C CA . MET A 1 237 ? -8.564 17.988 4.660 1.00 37.78 237 MET A CA 1
ATOM 1983 C C . MET A 1 237 ? -8.290 18.364 3.204 1.00 37.78 237 MET A C 1
ATOM 1985 O O . MET A 1 237 ? -7.523 19.283 2.910 1.00 37.78 237 MET A O 1
ATOM 1989 N N . VAL A 1 238 ? -8.944 17.671 2.273 1.00 37.84 238 VAL A N 1
ATOM 1990 C CA . VAL A 1 238 ? -9.025 18.121 0.884 1.00 37.84 238 VAL A CA 1
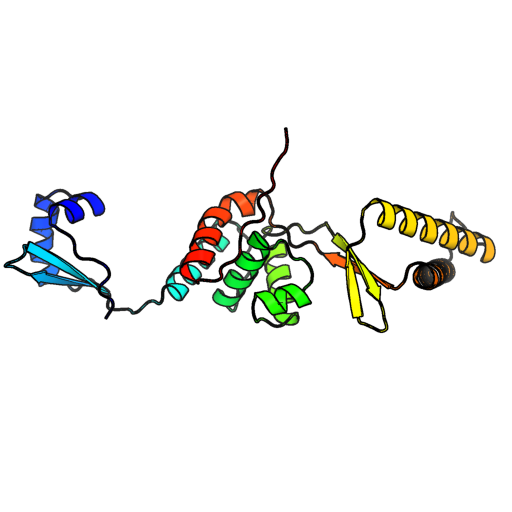ATOM 1991 C C . VAL A 1 238 ? -9.995 19.298 0.860 1.00 37.84 238 VAL A C 1
ATOM 1993 O O . VAL A 1 238 ? -11.207 19.117 0.776 1.00 37.84 238 VAL A O 1
ATOM 1996 N N . VAL A 1 239 ? -9.460 20.514 0.972 1.00 30.48 239 VAL A N 1
ATOM 1997 C CA . VAL A 1 239 ? -10.221 21.730 0.680 1.00 30.48 239 VAL A CA 1
ATOM 1998 C C . VAL A 1 239 ? -10.487 21.722 -0.822 1.00 30.48 239 VAL A C 1
ATOM 2000 O O . VAL A 1 239 ? -9.609 22.035 -1.625 1.00 30.48 239 VAL A O 1
ATOM 2003 N N . THR A 1 240 ? -11.684 21.298 -1.212 1.00 30.91 240 THR A N 1
ATOM 2004 C CA . THR A 1 240 ? -12.202 21.592 -2.544 1.00 30.91 240 THR A CA 1
ATOM 2005 C C . THR A 1 240 ? -12.513 23.084 -2.556 1.00 30.91 240 THR A C 1
ATOM 2007 O O . THR A 1 240 ? -13.341 23.568 -1.791 1.00 30.91 240 THR A O 1
ATOM 2010 N N . VAL A 1 241 ? -11.739 23.839 -3.333 1.00 34.00 241 VAL A N 1
ATOM 2011 C CA . VAL A 1 241 ? -12.068 25.230 -3.646 1.00 34.00 241 VAL A CA 1
ATOM 2012 C C . VAL A 1 241 ? -12.990 25.162 -4.859 1.00 34.00 241 VAL A C 1
ATOM 2014 O O . VAL A 1 241 ? -12.557 24.663 -5.900 1.00 34.00 241 VAL A O 1
ATOM 2017 N N . ASP A 1 242 ? -14.246 25.571 -4.668 1.00 33.50 242 ASP A N 1
ATOM 2018 C CA . ASP A 1 242 ? -15.259 25.726 -5.724 1.00 33.50 242 ASP A CA 1
ATOM 2019 C C . ASP A 1 242 ? -14.809 26.695 -6.835 1.00 33.50 242 ASP A C 1
ATOM 2021 O O . ASP A 1 242 ? -14.141 27.712 -6.516 1.00 33.50 242 ASP A O 1
#

Sequence (242 aa):
MLELKTYTDDELIEALGISPSTLKSKRKVTEERRLKDYEWSRDKKAKLYTIHSYKEQTVENVLCSTFETMINGFSPKDVSLKNTEKALKILVALYFTKENLPSRLSETTEETTKEISRYVKKFQLLDILVSDQYDYYSVDEKTFRWTLLRDEERRNITSFWGKEFYKWIDKLNVSAVDPDEDKLKLCKQKASYETVKVHGFIRKVSKKDLTDEAKEYFGPFLRYTNEQLSLMFEEEMVVTVD

pLDDT: mean 76.44, std 17.92, range [30.48, 97.06]

Solvent-accessible surface area (backbone atoms only — not comparable to full-atom values): 14023 Å² total; per-residue (Å²): 132,64,84,78,56,79,38,45,70,65,59,49,29,61,76,67,72,45,54,74,64,53,55,57,56,44,54,65,46,58,79,75,44,83,53,93,54,52,50,76,49,69,46,82,88,78,56,34,38,39,49,40,53,74,61,89,66,50,72,66,56,55,52,33,57,51,48,56,53,49,50,60,72,72,24,94,65,94,72,88,68,93,52,46,61,62,46,48,47,46,51,39,50,27,73,40,66,63,60,52,52,50,69,60,46,19,69,76,56,77,41,55,47,69,57,52,56,53,46,53,52,49,36,38,74,52,60,34,22,48,81,89,50,67,46,42,25,37,36,42,87,89,77,67,47,76,42,82,55,51,71,66,56,51,49,52,52,52,52,50,30,50,55,42,26,52,57,36,33,63,75,69,67,56,45,91,89,69,55,55,63,70,60,52,51,49,22,50,51,53,13,50,51,55,39,33,73,76,68,39,46,74,45,81,39,61,41,54,46,62,28,71,69,39,44,68,70,43,40,68,56,40,53,52,46,34,60,76,68,65,66,73,73,64,72,76,78,79,78,80,80,131

Mean predicted aligned error: 14.86 Å